Protein AF-A0AAV9BZL5-F1 (afdb_monomer_lite)

Organism: Acorus calamus (NCBI:txid4465)

pLDDT: mean 74.54, std 17.54, range [30.38, 93.75]

Radius of gyration: 26.29 Å; cha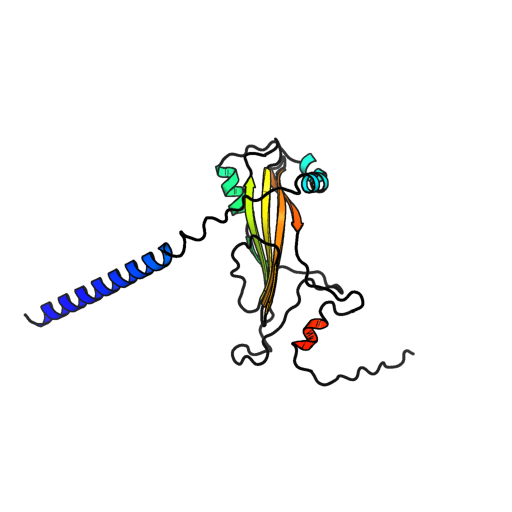ins: 1; bounding box: 86×35×71 Å

Foldseek 3Di:
DPPVVVVVVVVVVVVVVVVVVVVVVVVVVPVVPDPPPPVCPPPDLPCVVVQCVVCVVVLVQFDFDPDDPVNFVCCFPVVWDWFDADDDPDDLDDQWDAAADDPDPVDPPPPQAWTWTKTKGWPDWAPPPDDRFKTKTKIKMKTKTARPGDPDDGDPDFDWDYDHRMTITIKIWIWIWGAGPVGDIDTRIDIDHDGDQADPPDSHRPPVCVVVDPDDPPPPPDDDDDD

Structure (mmCIF, N/CA/C/O backbone):
data_AF-A0AAV9BZL5-F1
#
_entry.id   AF-A0AAV9BZL5-F1
#
loop_
_atom_site.group_PDB
_atom_site.id
_atom_site.type_symbol
_atom_site.label_atom_id
_atom_site.label_alt_id
_atom_site.label_comp_id
_atom_site.label_asym_id
_atom_site.label_entity_id
_atom_site.label_seq_id
_atom_site.pdbx_PDB_ins_code
_atom_site.Cartn_x
_atom_site.Cartn_y
_atom_site.Cartn_z
_atom_site.occupancy
_atom_site.B_iso_or_equiv
_atom_site.auth_seq_id
_atom_site.auth_comp_id
_atom_site.auth_asym_id
_atom_site.auth_atom_id
_atom_site.pdbx_PDB_model_num
ATOM 1 N N . MET A 1 1 ? 66.159 -2.905 22.716 1.00 57.38 1 MET A N 1
ATOM 2 C CA . MET A 1 1 ? 65.142 -1.916 23.151 1.00 57.38 1 MET A CA 1
ATOM 3 C C . MET A 1 1 ? 64.351 -1.281 21.998 1.00 57.38 1 MET A C 1
ATOM 5 O O . MET A 1 1 ? 63.230 -0.869 22.244 1.00 57.38 1 MET A O 1
ATOM 9 N N . GLY A 1 2 ? 64.846 -1.248 20.748 1.00 58.91 2 GLY A N 1
ATOM 10 C CA . GLY A 1 2 ? 64.127 -0.605 19.629 1.00 58.91 2 GLY A CA 1
ATOM 11 C C . GLY A 1 2 ? 62.882 -1.339 19.104 1.00 58.91 2 GLY A C 1
ATOM 12 O O . GLY A 1 2 ? 61.865 -0.703 18.862 1.00 58.91 2 GLY A O 1
ATOM 13 N N . ALA A 1 3 ? 62.913 -2.671 18.979 1.00 59.19 3 ALA A N 1
ATOM 14 C CA . ALA A 1 3 ? 61.820 -3.423 18.344 1.00 59.19 3 ALA A CA 1
ATOM 15 C C . ALA A 1 3 ? 60.497 -3.392 19.135 1.00 59.19 3 ALA A C 1
ATOM 17 O O . ALA A 1 3 ? 59.428 -3.268 18.547 1.00 59.19 3 ALA A O 1
ATOM 18 N N . LEU A 1 4 ? 60.565 -3.435 20.471 1.00 64.25 4 LEU A N 1
ATOM 19 C CA . LEU A 1 4 ? 59.375 -3.409 21.331 1.00 64.25 4 LEU A CA 1
ATOM 20 C C . LEU A 1 4 ? 58.656 -2.048 21.276 1.00 64.25 4 LEU A C 1
ATOM 22 O O . LEU A 1 4 ? 57.432 -1.986 21.310 1.00 64.25 4 LEU A O 1
ATOM 26 N N . SER A 1 5 ? 59.429 -0.966 21.133 1.00 70.00 5 SER A N 1
ATOM 27 C CA . SER A 1 5 ? 58.916 0.404 21.023 1.00 70.00 5 SER A CA 1
ATOM 28 C C . SER A 1 5 ? 58.170 0.629 19.702 1.00 70.00 5 SER A C 1
ATOM 30 O O . SER A 1 5 ? 57.094 1.221 19.681 1.00 70.00 5 SER A O 1
ATOM 32 N N . VAL A 1 6 ? 58.687 0.072 18.600 1.00 72.00 6 VAL A N 1
ATOM 33 C CA . VAL A 1 6 ? 58.049 0.173 17.277 1.00 72.00 6 VAL A CA 1
ATOM 34 C C . VAL A 1 6 ? 56.705 -0.557 17.253 1.00 72.00 6 VAL A C 1
ATOM 36 O O . VAL A 1 6 ? 55.731 -0.009 16.741 1.00 72.00 6 VAL A O 1
ATOM 39 N N . VAL A 1 7 ? 56.621 -1.749 17.852 1.00 74.19 7 VAL A N 1
ATOM 40 C CA . VAL A 1 7 ? 55.367 -2.522 17.916 1.00 74.19 7 VAL A CA 1
ATOM 41 C C . VAL A 1 7 ? 54.305 -1.786 18.736 1.00 74.19 7 VAL A C 1
ATOM 43 O O . VAL A 1 7 ? 53.168 -1.668 18.286 1.00 74.19 7 VAL A O 1
ATOM 46 N N . LEU A 1 8 ? 54.676 -1.220 19.888 1.00 74.38 8 LEU A N 1
ATOM 47 C CA . LEU A 1 8 ? 53.755 -0.433 20.715 1.00 74.38 8 LEU A CA 1
ATOM 48 C C . LEU A 1 8 ? 53.228 0.803 19.973 1.00 74.38 8 LEU A C 1
ATOM 50 O O . LEU A 1 8 ? 52.039 1.106 20.058 1.00 74.38 8 LEU A O 1
ATOM 54 N N . PHE A 1 9 ? 54.078 1.464 19.183 1.00 74.62 9 PHE A N 1
ATOM 55 C CA . PHE A 1 9 ? 53.670 2.608 18.368 1.00 74.62 9 PHE A CA 1
ATOM 56 C C . PHE A 1 9 ? 52.674 2.215 17.263 1.00 74.62 9 PHE A C 1
ATOM 58 O O . PHE A 1 9 ? 51.694 2.920 17.032 1.00 74.62 9 PHE A O 1
ATOM 65 N N . HIS A 1 10 ? 52.869 1.059 16.618 1.00 71.50 10 HIS A N 1
ATOM 66 C CA . HIS A 1 10 ? 51.962 0.576 15.568 1.00 71.50 10 HIS A CA 1
ATOM 67 C C . HIS A 1 10 ? 50.607 0.136 16.131 1.00 71.50 10 HIS A C 1
ATOM 69 O O . HIS A 1 10 ? 49.575 0.433 15.533 1.00 71.50 10 HIS A O 1
ATOM 75 N N . VAL A 1 11 ? 50.594 -0.512 17.301 1.00 77.50 11 VAL A N 1
ATOM 76 C CA . VAL A 1 11 ? 49.351 -0.894 17.992 1.00 77.50 11 VAL A CA 1
ATOM 77 C C . VAL A 1 11 ? 48.567 0.348 18.426 1.00 77.50 11 VAL A C 1
ATOM 79 O O . VAL A 1 11 ? 47.347 0.384 18.274 1.00 77.50 11 VAL A O 1
ATOM 82 N N . TRP A 1 12 ? 49.250 1.394 18.900 1.00 76.25 12 TRP A N 1
ATOM 83 C CA . TRP A 1 12 ? 48.604 2.647 19.297 1.00 76.25 12 TRP A CA 1
ATOM 84 C C . TRP A 1 12 ? 48.004 3.405 18.103 1.00 76.25 12 TRP A C 1
ATOM 86 O O . TRP A 1 12 ? 46.862 3.861 18.174 1.00 76.25 12 TRP A O 1
ATOM 96 N N . MET A 1 13 ? 48.718 3.454 16.974 1.00 72.38 13 MET A N 1
ATOM 97 C CA . MET A 1 13 ? 48.207 4.041 15.729 1.00 72.38 13 MET A CA 1
ATOM 98 C C . MET A 1 13 ? 46.997 3.277 15.178 1.00 72.38 13 MET A C 1
ATOM 100 O O . MET A 1 13 ? 46.021 3.907 14.777 1.00 72.38 13 MET A O 1
ATOM 104 N N . PHE A 1 14 ? 47.013 1.940 15.208 1.00 71.19 14 PHE A N 1
ATOM 105 C CA . PHE A 1 14 ? 45.847 1.135 14.826 1.00 71.19 14 PHE A CA 1
ATOM 106 C C . PHE A 1 14 ? 44.660 1.353 15.775 1.00 71.19 14 PHE A C 1
ATOM 108 O O . PHE A 1 14 ? 43.527 1.466 15.313 1.00 71.19 14 PHE A O 1
ATOM 115 N N . GLY A 1 15 ? 44.908 1.478 17.082 1.00 70.75 15 GLY A N 1
ATOM 116 C CA . GLY A 1 15 ? 43.871 1.791 18.068 1.00 70.75 15 GLY A CA 1
ATOM 117 C C . GLY A 1 15 ? 43.192 3.138 17.808 1.00 70.75 15 GLY A C 1
ATOM 118 O O . GLY A 1 15 ? 41.965 3.212 17.813 1.00 70.75 15 GLY A O 1
ATOM 119 N N . LEU A 1 16 ? 43.969 4.184 17.505 1.00 69.44 16 LEU A N 1
ATOM 120 C CA . LEU A 1 16 ? 43.438 5.508 17.158 1.00 69.44 16 LEU A CA 1
ATOM 121 C C . LEU A 1 16 ? 42.678 5.511 15.826 1.00 69.44 16 LEU A C 1
ATOM 123 O O . LEU A 1 16 ? 41.656 6.184 15.716 1.00 69.44 16 LEU A O 1
ATOM 127 N N . LEU A 1 17 ? 43.131 4.735 14.837 1.00 65.00 17 LEU A N 1
ATOM 128 C CA . LEU A 1 17 ? 42.450 4.622 13.546 1.00 65.00 17 LEU A CA 1
ATOM 129 C C . LEU A 1 17 ? 41.084 3.929 13.691 1.00 65.00 17 LEU A C 1
ATOM 131 O O . LEU A 1 17 ? 40.100 4.385 13.115 1.00 65.00 17 LEU A O 1
ATOM 135 N N . MET A 1 18 ? 40.995 2.886 14.523 1.00 64.69 18 MET A N 1
ATOM 136 C CA . MET A 1 18 ? 39.729 2.198 14.815 1.00 64.69 18 MET A CA 1
ATOM 137 C C . MET A 1 18 ? 38.782 3.045 15.683 1.00 64.69 18 MET A C 1
ATOM 139 O O . MET A 1 18 ? 37.569 3.032 15.461 1.00 64.69 18 MET A O 1
ATOM 143 N N . PHE A 1 19 ? 39.307 3.833 16.629 1.00 58.19 19 PHE A N 1
ATOM 144 C CA . PHE A 1 19 ? 38.496 4.788 17.397 1.00 58.19 19 PHE A CA 1
ATOM 145 C C . PHE A 1 19 ? 37.990 5.955 16.531 1.00 58.19 19 PHE A C 1
ATOM 147 O O . PHE A 1 19 ? 36.828 6.325 16.642 1.00 58.19 19 PHE A O 1
ATOM 154 N N . GLY A 1 20 ? 38.804 6.491 15.615 1.00 57.94 20 GLY A N 1
ATOM 155 C CA . GLY A 1 20 ? 38.376 7.556 14.695 1.00 57.94 20 GLY A CA 1
ATOM 156 C C . GLY A 1 20 ? 37.372 7.096 13.627 1.00 57.94 20 GLY A C 1
ATOM 157 O O . GLY A 1 20 ? 36.480 7.853 13.235 1.00 57.94 20 GLY A O 1
ATOM 158 N N . LEU A 1 21 ? 37.469 5.843 13.168 1.00 56.62 21 LEU A N 1
ATOM 159 C CA . LEU A 1 21 ? 36.495 5.259 12.235 1.00 56.62 21 LEU A CA 1
ATOM 160 C C . LEU A 1 21 ? 35.137 4.997 12.901 1.00 56.62 21 LEU A C 1
ATOM 162 O O . LEU A 1 21 ? 34.104 5.151 12.259 1.00 56.62 21 LEU A O 1
ATOM 166 N N . THR A 1 22 ? 35.113 4.642 14.187 1.00 53.75 22 THR A N 1
ATOM 167 C CA . THR A 1 22 ? 33.852 4.401 14.910 1.00 53.75 22 THR A CA 1
ATOM 168 C C . THR A 1 22 ? 33.146 5.698 15.301 1.00 53.75 22 THR A C 1
ATOM 170 O O . THR A 1 22 ? 31.925 5.777 15.171 1.00 53.75 22 THR A O 1
ATOM 173 N N . THR A 1 23 ? 33.881 6.748 15.686 1.00 53.56 23 THR A N 1
ATOM 174 C CA . THR A 1 23 ? 33.274 8.057 15.986 1.00 53.56 23 THR A CA 1
ATOM 175 C C . THR A 1 23 ? 32.737 8.752 14.736 1.00 53.56 23 THR A C 1
ATOM 177 O O . THR A 1 23 ? 31.643 9.307 14.779 1.00 53.56 23 THR A O 1
ATOM 180 N N . SER A 1 24 ? 33.445 8.668 13.604 1.00 52.62 24 SER A N 1
ATOM 181 C CA . SER A 1 24 ? 32.967 9.244 12.336 1.00 52.62 24 SER A CA 1
ATOM 182 C C . SER A 1 24 ? 31.733 8.527 11.780 1.00 52.62 24 SER A C 1
ATOM 184 O O . SER A 1 24 ? 30.846 9.191 11.247 1.00 52.62 24 SER A O 1
ATOM 186 N N . PHE A 1 25 ? 31.618 7.204 11.960 1.00 50.50 25 PHE A N 1
ATOM 187 C CA . PHE A 1 25 ? 30.393 6.469 11.618 1.00 50.50 25 PHE A CA 1
ATOM 188 C C . PHE A 1 25 ? 29.203 6.883 12.491 1.00 50.50 25 PHE A C 1
ATOM 190 O O . PHE A 1 25 ? 28.095 7.046 11.980 1.00 50.50 25 PHE A O 1
ATOM 197 N N . GLN A 1 26 ? 29.427 7.088 13.791 1.00 46.47 26 GLN A N 1
ATOM 198 C CA . GLN A 1 26 ? 28.354 7.452 14.713 1.00 46.47 26 GLN A CA 1
ATOM 199 C C . GLN A 1 26 ? 27.869 8.894 14.499 1.00 46.47 26 GLN A C 1
ATOM 201 O O . GLN A 1 26 ? 26.669 9.151 14.556 1.00 46.47 26 GLN A O 1
ATOM 206 N N . GLU A 1 27 ? 28.767 9.820 14.154 1.00 41.44 27 GLU A N 1
ATOM 207 C CA . GLU A 1 27 ? 28.408 11.213 13.864 1.00 41.44 27 GLU A CA 1
ATOM 208 C C . GLU A 1 27 ? 27.687 11.365 12.509 1.00 41.44 27 GLU A C 1
ATOM 210 O O . GLU A 1 27 ? 26.725 12.130 12.409 1.00 41.44 27 GLU A O 1
ATOM 215 N N . TYR A 1 28 ? 28.026 10.551 11.498 1.00 41.69 28 TYR A N 1
ATOM 216 C CA . TYR A 1 28 ? 27.281 10.521 10.227 1.00 41.69 28 TYR A CA 1
ATOM 217 C C . TYR A 1 28 ? 25.852 9.975 10.380 1.00 41.69 28 TYR A C 1
ATOM 219 O O . TYR A 1 28 ? 24.936 10.440 9.700 1.00 41.69 28 TYR A O 1
ATOM 227 N N . GLN A 1 29 ? 25.630 9.020 11.289 1.00 38.69 29 GLN A N 1
ATOM 228 C CA . GLN A 1 29 ? 24.288 8.494 11.562 1.00 38.69 29 GLN A CA 1
ATOM 229 C C . GLN A 1 29 ? 23.437 9.430 12.432 1.00 38.69 29 GLN A C 1
ATOM 231 O O . GLN A 1 29 ? 22.209 9.385 12.356 1.00 38.69 29 GLN A O 1
ATOM 236 N N . GLN A 1 30 ? 24.061 10.301 13.230 1.00 38.84 30 GLN A N 1
ATOM 237 C CA . GLN A 1 30 ? 23.346 11.158 14.175 1.00 38.84 30 GLN A CA 1
ATOM 238 C C . GLN A 1 30 ? 22.938 12.517 13.575 1.00 38.84 30 GLN A C 1
ATOM 240 O O . GLN A 1 30 ? 21.894 13.052 13.951 1.00 38.84 30 GLN A O 1
ATOM 245 N N . VAL A 1 31 ? 23.675 13.038 12.584 1.00 32.91 31 VAL A N 1
ATOM 246 C CA . VAL A 1 31 ? 23.394 14.357 11.971 1.00 32.91 31 VAL A CA 1
ATOM 247 C C . VAL A 1 31 ? 22.307 14.316 10.881 1.00 32.91 31 VAL A C 1
ATOM 249 O O . VAL A 1 31 ? 21.676 15.332 10.621 1.00 32.91 31 VAL A O 1
ATOM 252 N N . SER A 1 32 ? 21.983 13.155 10.300 1.00 34.56 32 SER A N 1
ATOM 253 C CA . SER A 1 32 ? 20.918 13.060 9.277 1.00 34.56 32 SER A CA 1
ATOM 254 C C . SER A 1 32 ? 19.526 12.730 9.831 1.00 34.56 32 SER A C 1
ATOM 256 O O . SER A 1 32 ? 18.562 12.712 9.066 1.00 34.56 32 SER A O 1
ATOM 258 N N . SER A 1 33 ? 19.401 12.424 11.125 1.00 39.50 33 SER A N 1
ATOM 259 C CA . SER A 1 33 ? 18.113 12.014 11.693 1.00 39.50 33 SER A CA 1
ATOM 260 C C . SER A 1 33 ? 17.313 13.206 12.227 1.00 39.50 33 SER A C 1
ATOM 262 O O . SER A 1 33 ? 16.123 13.292 11.978 1.00 39.50 33 SER A O 1
ATOM 264 N N . SER A 1 34 ? 17.949 14.178 12.877 1.00 36.00 34 SER A N 1
ATOM 265 C CA . SER A 1 34 ? 17.254 15.106 13.782 1.00 36.00 34 SER A CA 1
ATOM 266 C C . SER A 1 34 ? 16.493 16.272 13.128 1.00 36.00 34 SER A C 1
ATOM 268 O O . SER A 1 34 ? 15.622 16.837 13.781 1.00 36.00 34 SER A O 1
ATOM 270 N N . GLU A 1 35 ? 16.771 16.643 11.872 1.00 34.34 35 GLU A N 1
ATOM 271 C CA . GLU A 1 35 ? 16.172 17.838 11.228 1.00 34.34 35 GLU A CA 1
ATOM 272 C C . GLU A 1 35 ? 15.037 17.538 10.225 1.00 34.34 35 GLU A C 1
ATOM 274 O O . GLU A 1 35 ? 14.467 18.461 9.648 1.00 34.34 35 GLU A O 1
ATOM 279 N N . VAL A 1 36 ? 14.636 16.270 10.046 1.00 36.50 36 VAL A N 1
ATOM 280 C CA . VAL A 1 36 ? 13.505 15.878 9.165 1.00 36.50 36 VAL A CA 1
ATOM 281 C C . VAL A 1 36 ? 12.298 15.359 9.969 1.00 36.50 36 VAL A C 1
ATOM 283 O O . VAL A 1 36 ? 11.386 14.736 9.433 1.00 36.50 36 VAL A O 1
ATOM 286 N N . TYR A 1 37 ? 12.235 15.650 11.271 1.00 36.81 37 TYR A N 1
ATOM 287 C CA . TYR A 1 37 ? 11.095 15.305 12.129 1.00 36.81 37 TYR A CA 1
ATOM 288 C C . TYR A 1 37 ? 10.223 16.512 12.479 1.00 36.81 37 TYR A C 1
ATOM 290 O O . TYR A 1 37 ? 9.801 16.644 13.619 1.00 36.81 37 TYR A O 1
ATOM 298 N N . GLU A 1 38 ? 9.919 17.408 11.538 1.00 36.34 38 GLU A N 1
ATOM 299 C CA . GLU A 1 38 ? 8.875 18.411 11.805 1.00 36.34 38 GLU A CA 1
ATOM 300 C C . GLU A 1 38 ? 8.076 18.856 10.575 1.00 36.34 38 GLU A C 1
ATOM 302 O O . GLU A 1 38 ? 7.614 19.986 10.460 1.00 36.34 38 GLU A O 1
ATOM 307 N N . LEU A 1 39 ? 7.795 17.904 9.684 1.00 40.97 39 LEU A N 1
ATOM 308 C CA . LEU A 1 39 ? 6.523 17.925 8.963 1.00 40.97 39 LEU A CA 1
ATOM 309 C C . LEU A 1 39 ? 5.731 16.656 9.288 1.00 40.97 39 LEU A C 1
ATOM 311 O O . LEU A 1 39 ? 5.295 15.920 8.405 1.00 40.97 39 LEU A O 1
ATOM 315 N N . SER A 1 40 ? 5.549 16.405 10.591 1.00 47.16 40 SER A N 1
ATOM 316 C CA . SER A 1 40 ? 4.516 15.498 11.096 1.00 47.16 40 SER A CA 1
ATOM 317 C C . SER A 1 40 ? 3.161 16.127 10.793 1.00 47.16 40 SER A C 1
ATOM 319 O O . SER A 1 40 ? 2.519 16.767 11.627 1.00 47.16 40 SER A O 1
ATOM 321 N N . THR A 1 41 ? 2.745 16.009 9.536 1.00 50.56 41 THR A N 1
ATOM 322 C CA . THR A 1 41 ? 1.343 16.191 9.202 1.00 50.56 41 THR A CA 1
ATOM 323 C C . THR A 1 41 ? 0.662 15.002 9.850 1.00 50.56 41 THR A C 1
ATOM 325 O O . THR A 1 41 ? 0.792 13.882 9.359 1.00 50.56 41 THR A O 1
ATOM 328 N N . THR A 1 42 ? 0.025 15.222 10.999 1.00 56.34 42 THR A N 1
ATOM 329 C CA . THR A 1 42 ? -0.774 14.187 11.647 1.00 56.34 42 THR A CA 1
ATOM 330 C C . THR A 1 42 ? -1.694 13.577 10.590 1.00 56.34 42 THR A C 1
ATOM 332 O O . THR A 1 42 ? -2.368 14.330 9.876 1.00 56.34 42 THR A O 1
ATOM 335 N N . PRO A 1 43 ? -1.676 12.247 10.405 1.00 61.16 43 PRO A N 1
ATOM 336 C CA . PRO A 1 43 ? -2.508 11.606 9.405 1.00 61.16 43 PRO A CA 1
ATOM 337 C C . PRO A 1 43 ? -3.958 11.967 9.698 1.00 61.16 43 PRO A C 1
ATOM 339 O O . PRO A 1 43 ? -4.498 11.699 10.769 1.00 61.16 43 PRO A O 1
ATOM 342 N N . LYS A 1 44 ? -4.568 12.687 8.759 1.00 67.38 44 LYS A N 1
ATOM 343 C CA . LYS A 1 44 ? -5.944 13.143 8.893 1.00 67.38 44 LYS A CA 1
ATOM 344 C C . LYS A 1 44 ? -6.845 12.085 8.284 1.00 67.38 44 LYS A C 1
ATOM 346 O O . LYS A 1 44 ? -6.845 11.942 7.067 1.00 67.38 44 LYS A O 1
ATOM 351 N N . TYR A 1 45 ? -7.627 11.415 9.127 1.00 76.31 45 TYR A N 1
ATOM 352 C CA . TYR A 1 45 ? -8.659 10.443 8.750 1.00 76.31 45 TYR A CA 1
ATOM 353 C C . TYR A 1 45 ? -9.880 11.127 8.110 1.00 76.31 45 TYR A C 1
ATOM 355 O O . TYR A 1 45 ? -10.994 11.102 8.637 1.00 76.31 45 TYR A O 1
ATOM 363 N N . ASN A 1 46 ? -9.679 11.796 6.977 1.00 76.06 46 ASN A N 1
ATOM 364 C CA . ASN A 1 46 ? -10.694 12.654 6.358 1.00 76.06 46 ASN A CA 1
ATOM 365 C C . ASN A 1 46 ? -11.797 11.849 5.657 1.00 76.06 46 ASN A C 1
ATOM 367 O O . ASN A 1 46 ? -12.899 12.362 5.450 1.00 76.06 46 ASN A O 1
ATOM 371 N N . ARG A 1 47 ? -11.522 10.591 5.285 1.00 77.69 47 ARG A N 1
ATOM 372 C CA . ARG A 1 47 ? -12.472 9.719 4.566 1.00 77.69 47 ARG A CA 1
ATOM 373 C C . ARG A 1 47 ? -13.145 8.682 5.457 1.00 77.69 47 ARG A C 1
ATOM 375 O O . ARG A 1 47 ? -13.743 7.733 4.949 1.00 77.69 47 ARG A O 1
ATOM 382 N N . PHE A 1 48 ? -13.105 8.868 6.775 1.00 78.25 48 PHE A N 1
ATOM 383 C CA . PHE A 1 48 ? -13.610 7.879 7.725 1.00 78.25 48 PHE A CA 1
ATOM 384 C C . PHE A 1 48 ? -15.066 7.450 7.455 1.00 78.25 48 PHE A C 1
ATOM 386 O O . PHE A 1 48 ? -15.361 6.261 7.430 1.00 78.25 48 PHE A O 1
ATOM 393 N N . HIS A 1 49 ? -15.967 8.382 7.126 1.00 83.56 49 HIS A N 1
ATOM 394 C CA . HIS A 1 49 ? -17.358 8.042 6.786 1.00 83.56 49 HIS A CA 1
ATOM 395 C C . HIS A 1 49 ? -17.500 7.164 5.531 1.00 83.56 49 HIS A C 1
ATOM 397 O O . HIS A 1 49 ? -18.456 6.394 5.404 1.00 83.56 49 HIS A O 1
ATOM 403 N N . GLU A 1 50 ? -16.583 7.291 4.572 1.00 89.94 50 GLU A N 1
ATOM 404 C CA . GLU A 1 50 ? -16.560 6.441 3.383 1.00 89.94 50 GLU A CA 1
ATOM 405 C C . GLU A 1 50 ? -16.027 5.049 3.726 1.00 89.94 50 GLU A C 1
ATOM 407 O O . GLU A 1 50 ? -16.631 4.050 3.324 1.00 89.94 50 GLU A O 1
ATOM 412 N N . VAL A 1 51 ? -14.949 4.997 4.516 1.00 89.44 51 VAL A N 1
ATOM 413 C CA . VAL A 1 51 ? -14.367 3.760 5.052 1.00 89.44 51 VAL A CA 1
ATOM 414 C C . VAL A 1 51 ? -15.426 2.984 5.821 1.00 89.44 51 VAL A C 1
ATOM 416 O O . VAL A 1 51 ? -15.713 1.846 5.469 1.00 89.44 51 VAL A O 1
ATOM 419 N N . GLU A 1 52 ? -16.087 3.604 6.797 1.00 85.06 52 GLU A N 1
ATOM 420 C CA . GLU A 1 52 ? -17.131 2.970 7.604 1.00 85.06 52 GLU A CA 1
ATOM 421 C C . GLU A 1 52 ? -18.254 2.401 6.726 1.00 85.06 52 GLU A C 1
ATOM 423 O O . GLU A 1 52 ? -18.671 1.251 6.887 1.00 85.06 52 GLU A O 1
ATOM 428 N N . ARG A 1 53 ? -18.705 3.168 5.727 1.00 89.56 53 ARG A N 1
ATOM 429 C CA . ARG A 1 53 ? -19.747 2.723 4.794 1.00 89.56 53 ARG A CA 1
ATOM 430 C C . ARG A 1 53 ? -19.315 1.499 3.986 1.00 89.56 53 ARG A C 1
ATOM 432 O O . ARG A 1 53 ? -20.121 0.586 3.807 1.00 89.56 53 ARG A O 1
ATOM 439 N N . LYS A 1 54 ? -18.082 1.486 3.470 1.00 91.31 54 LYS A N 1
ATOM 440 C CA . LYS A 1 54 ? -17.544 0.392 2.639 1.00 91.31 54 LYS A CA 1
ATOM 441 C C . LYS A 1 54 ? -17.162 -0.835 3.469 1.00 91.31 54 LYS A C 1
ATOM 443 O O . LYS A 1 54 ? -17.344 -1.956 3.007 1.00 91.31 54 LYS A O 1
ATOM 448 N N . CYS A 1 55 ? -16.712 -0.619 4.699 1.00 90.06 55 CYS A N 1
ATOM 449 C CA . CYS A 1 55 ? -16.246 -1.648 5.621 1.00 90.06 55 CYS A CA 1
ATOM 450 C C . CYS A 1 55 ? -17.330 -2.167 6.574 1.00 90.06 55 CYS A C 1
ATOM 452 O O . CYS A 1 55 ? -17.075 -3.085 7.355 1.00 90.06 55 CYS A O 1
ATOM 454 N N . LYS A 1 56 ? -18.558 -1.640 6.482 1.00 88.69 56 LYS A N 1
ATOM 455 C CA . LYS A 1 56 ? -19.718 -2.063 7.279 1.00 88.69 56 LYS A CA 1
ATOM 456 C C . LYS A 1 56 ? -19.916 -3.587 7.372 1.00 88.69 56 LYS A C 1
ATOM 458 O O . LYS A 1 56 ? -20.235 -4.046 8.470 1.00 88.69 56 LYS A O 1
ATOM 463 N N . PRO A 1 57 ? -19.730 -4.390 6.301 1.00 85.88 57 PRO A N 1
ATOM 464 C CA . PRO A 1 57 ? -19.860 -5.844 6.407 1.00 85.88 57 PRO A CA 1
ATOM 465 C C . PRO A 1 57 ? -18.897 -6.454 7.433 1.00 85.88 57 PRO A C 1
ATOM 467 O O . PRO A 1 57 ? -19.310 -7.286 8.234 1.00 85.88 57 PRO A O 1
ATOM 470 N N . PHE A 1 58 ? -17.652 -5.978 7.479 1.00 84.12 58 PHE A N 1
ATOM 471 C CA . PHE A 1 58 ? -16.620 -6.484 8.388 1.00 84.12 58 PHE A CA 1
ATOM 472 C C . PHE A 1 58 ? -16.841 -6.017 9.834 1.00 84.12 58 PHE A C 1
ATOM 474 O O . PHE A 1 58 ? -16.668 -6.792 10.773 1.00 84.12 58 PHE A O 1
ATOM 481 N N . LEU A 1 59 ? -17.338 -4.787 10.016 1.00 83.25 59 LEU A N 1
ATOM 482 C CA . LEU A 1 59 ? -17.701 -4.249 11.334 1.00 83.25 59 LEU A CA 1
ATOM 483 C C . LEU A 1 59 ? -18.779 -5.080 12.046 1.00 83.25 59 LEU A C 1
ATOM 485 O O . LEU A 1 59 ? -18.809 -5.140 13.274 1.00 83.25 59 LEU A O 1
ATOM 489 N N . SER A 1 60 ? -19.667 -5.730 11.289 1.00 81.88 60 SER A N 1
ATOM 490 C CA . SER A 1 60 ? -20.734 -6.555 11.867 1.00 81.88 60 SER A CA 1
ATOM 491 C C . SER A 1 60 ? -20.220 -7.839 12.533 1.00 81.88 60 SER A C 1
ATOM 493 O O . SER A 1 60 ? -20.823 -8.301 13.500 1.00 81.88 60 SER A O 1
ATOM 495 N N . SER A 1 61 ? -19.089 -8.372 12.061 1.00 82.44 61 SER A N 1
ATOM 496 C CA . SER A 1 61 ? -18.413 -9.560 12.604 1.00 82.44 61 SER A CA 1
ATOM 497 C C . SER A 1 61 ? -17.324 -9.243 13.634 1.00 82.44 61 SER A C 1
ATOM 499 O O . SER A 1 61 ? -16.736 -10.164 14.204 1.00 82.44 61 SER A O 1
ATOM 501 N N . ALA A 1 62 ? -17.035 -7.958 13.853 1.00 87.81 62 ALA A N 1
ATOM 502 C CA . ALA A 1 62 ? -15.992 -7.519 14.764 1.00 87.81 62 ALA A CA 1
ATOM 503 C C . ALA A 1 62 ? -16.386 -7.747 16.232 1.00 87.81 62 ALA A C 1
ATOM 505 O O . ALA A 1 62 ? -17.525 -7.506 16.648 1.00 87.81 62 ALA A O 1
ATOM 506 N N . SER A 1 63 ? -15.409 -8.198 17.007 1.00 86.62 63 SER A N 1
ATOM 507 C CA . SER A 1 63 ? -15.463 -8.340 18.456 1.00 86.62 63 SER A CA 1
ATOM 508 C C . SER A 1 63 ? -15.137 -7.015 19.153 1.00 86.62 63 SER A C 1
ATOM 510 O O . SER A 1 63 ? -14.702 -6.046 18.527 1.00 86.62 63 SER A O 1
ATOM 512 N N . VAL A 1 64 ? -15.375 -6.954 20.464 1.00 85.88 64 VAL A N 1
ATOM 513 C CA . VAL A 1 64 ? -14.984 -5.802 21.287 1.00 85.88 64 VAL A CA 1
ATOM 514 C C . VAL A 1 64 ? -13.463 -5.768 21.421 1.00 85.88 64 VAL A C 1
ATOM 516 O O . VAL A 1 64 ? -12.863 -6.718 21.928 1.00 85.88 64 VAL A O 1
ATOM 519 N N . LEU A 1 65 ? -12.848 -4.661 21.009 1.00 83.06 65 LEU A N 1
ATOM 520 C CA . LEU A 1 65 ? -11.400 -4.496 21.019 1.00 83.06 65 LEU A CA 1
ATOM 521 C C . LEU A 1 65 ? -10.877 -4.223 22.429 1.00 83.06 65 LEU A C 1
ATOM 523 O O . LEU A 1 65 ? -11.277 -3.269 23.098 1.00 83.06 65 LEU A O 1
ATOM 527 N N . LYS A 1 66 ? -9.890 -5.017 22.844 1.00 74.12 66 LYS A N 1
ATOM 528 C CA . LYS A 1 66 ? -9.091 -4.782 24.054 1.00 74.12 66 LYS A CA 1
ATOM 529 C C . LYS A 1 66 ? -7.740 -4.176 23.682 1.00 74.12 66 LYS A C 1
ATOM 531 O O . LYS A 1 66 ? -6.701 -4.749 23.975 1.00 74.12 66 LYS A O 1
ATOM 536 N N . ALA A 1 67 ? -7.756 -3.043 22.988 1.00 66.69 67 ALA A N 1
ATOM 537 C CA . ALA A 1 67 ? -6.514 -2.400 22.579 1.00 66.69 67 ALA A CA 1
ATOM 538 C C . ALA A 1 67 ? -5.843 -1.665 23.753 1.00 66.69 67 ALA A C 1
ATOM 540 O O . ALA A 1 67 ? -6.468 -0.829 24.413 1.00 66.69 67 ALA A O 1
ATOM 541 N N . ASP A 1 68 ? -4.576 -1.982 23.993 1.00 70.50 68 ASP A N 1
ATOM 542 C CA . ASP A 1 68 ? -3.633 -1.290 24.877 1.00 70.50 68 ASP A CA 1
ATOM 543 C C . ASP A 1 68 ? -2.439 -0.747 24.057 1.00 70.50 68 ASP A C 1
ATOM 545 O O . ASP A 1 68 ? -2.398 -0.904 22.837 1.00 70.50 68 ASP A O 1
ATOM 549 N N . ASP A 1 69 ? -1.456 -0.097 24.679 1.00 68.69 69 ASP A N 1
ATOM 550 C CA . ASP A 1 69 ? -0.316 0.470 23.935 1.00 68.69 69 ASP A CA 1
ATOM 551 C C . ASP A 1 69 ? 0.513 -0.603 23.199 1.00 68.69 69 ASP A C 1
ATOM 553 O O . ASP A 1 69 ? 1.018 -0.363 22.099 1.00 68.69 69 ASP A O 1
ATOM 557 N N . ASN A 1 70 ? 0.590 -1.822 23.746 1.00 75.88 70 ASN A N 1
ATOM 558 C CA . ASN A 1 70 ? 1.245 -2.953 23.082 1.00 75.88 70 ASN A CA 1
ATOM 559 C C . ASN A 1 70 ? 0.504 -3.361 21.801 1.00 75.88 70 ASN A C 1
ATOM 561 O O . ASN A 1 70 ? 1.138 -3.739 20.811 1.00 75.88 70 ASN A O 1
ATOM 565 N N . SER A 1 71 ? -0.827 -3.241 21.787 1.00 80.25 71 SER A N 1
ATOM 566 C CA . SER A 1 71 ? -1.630 -3.527 20.598 1.00 80.25 71 SER A CA 1
ATOM 567 C C . SER A 1 71 ? -1.284 -2.596 19.433 1.00 80.25 71 SER A C 1
ATOM 569 O O . SER A 1 71 ? -1.156 -3.079 18.311 1.00 80.25 71 SER A O 1
ATOM 571 N N . VAL A 1 72 ? -1.018 -1.307 19.689 1.00 85.38 72 VAL A N 1
ATOM 572 C CA . VAL A 1 72 ? -0.657 -0.324 18.651 1.00 85.38 72 VAL A CA 1
ATOM 573 C C . VAL A 1 72 ? 0.650 -0.701 17.961 1.00 85.38 72 VAL A C 1
ATOM 575 O O . VAL A 1 72 ? 0.718 -0.702 16.730 1.00 85.38 72 VAL A O 1
ATOM 578 N N . TYR A 1 73 ? 1.674 -1.055 18.741 1.00 86.81 73 TYR A N 1
ATOM 579 C CA . TYR A 1 73 ? 2.944 -1.515 18.186 1.00 86.81 73 TYR A CA 1
ATOM 580 C C . TYR A 1 73 ? 2.750 -2.790 17.357 1.00 86.81 73 TYR A C 1
ATOM 582 O O . TYR A 1 73 ? 3.196 -2.830 16.213 1.00 86.81 73 TYR A O 1
ATOM 590 N N . SER A 1 74 ? 2.001 -3.771 17.882 1.00 89.81 74 SER A N 1
ATOM 591 C CA . SER A 1 74 ? 1.742 -5.031 17.169 1.00 89.81 74 SER A CA 1
ATOM 592 C C . SER A 1 74 ? 0.975 -4.828 15.859 1.00 89.81 74 SER A C 1
ATOM 594 O O . SER A 1 74 ? 1.301 -5.447 14.854 1.00 89.81 74 SER A O 1
ATOM 596 N N . ILE A 1 75 ? 0.002 -3.908 15.819 1.00 91.00 75 ILE A N 1
ATOM 597 C CA . ILE A 1 75 ? -0.737 -3.580 14.592 1.00 91.00 75 ILE A CA 1
ATOM 598 C C . ILE A 1 75 ? 0.234 -3.030 13.546 1.00 91.00 75 ILE A C 1
ATOM 600 O O . ILE A 1 75 ? 0.162 -3.421 12.383 1.00 91.00 75 ILE A O 1
ATOM 604 N N . LYS A 1 76 ? 1.166 -2.157 13.951 1.00 90.31 76 LYS A N 1
ATOM 605 C CA . LYS A 1 76 ? 2.150 -1.595 13.023 1.00 90.31 76 LYS A CA 1
ATOM 606 C C . LYS A 1 76 ? 3.146 -2.636 12.524 1.00 90.31 76 LYS A C 1
ATOM 608 O O . LYS A 1 76 ? 3.411 -2.673 11.325 1.00 90.31 76 LYS A O 1
ATOM 613 N N . THR A 1 77 ? 3.703 -3.465 13.403 1.00 89.69 77 THR A N 1
ATOM 614 C CA . THR A 1 77 ? 4.758 -4.417 13.026 1.00 89.69 77 THR A CA 1
ATOM 615 C C . THR A 1 77 ? 4.224 -5.657 12.333 1.00 89.69 77 THR A C 1
ATOM 617 O O . THR A 1 77 ? 4.791 -6.074 11.329 1.00 89.69 77 THR A O 1
ATOM 620 N N . ASP A 1 78 ? 3.138 -6.233 12.843 1.00 91.44 78 ASP A N 1
ATOM 621 C CA . ASP A 1 78 ? 2.684 -7.564 12.432 1.00 91.44 78 ASP A CA 1
ATOM 622 C C . ASP A 1 78 ? 1.889 -7.517 11.125 1.00 91.44 78 ASP A C 1
ATOM 624 O O . ASP A 1 78 ? 1.806 -8.514 10.411 1.00 91.44 78 ASP A O 1
ATOM 628 N N . LEU A 1 79 ? 1.277 -6.369 10.818 1.00 91.88 79 LEU A N 1
ATOM 629 C CA . LEU A 1 79 ? 0.466 -6.186 9.612 1.00 91.88 79 LEU A CA 1
ATOM 630 C C . LEU A 1 79 ? 1.223 -5.489 8.477 1.00 91.88 79 LEU A C 1
ATOM 632 O O . LEU A 1 79 ? 0.670 -5.342 7.388 1.00 91.88 79 LEU A O 1
ATOM 636 N N . SER A 1 80 ? 2.466 -5.069 8.716 1.00 92.25 80 SER A N 1
ATOM 637 C CA . SER A 1 80 ? 3.349 -4.532 7.681 1.00 92.25 80 SER A CA 1
ATOM 638 C C . SER A 1 80 ? 4.184 -5.649 7.059 1.00 92.25 80 SER A C 1
ATOM 640 O O . SER A 1 80 ? 4.608 -6.582 7.737 1.00 92.25 80 SER A O 1
ATOM 642 N N . PHE A 1 81 ? 4.466 -5.543 5.765 1.00 92.56 81 PHE A N 1
ATOM 643 C CA . PHE A 1 81 ? 5.348 -6.466 5.058 1.00 92.56 81 PHE A CA 1
ATOM 644 C C . PHE A 1 81 ? 6.183 -5.725 4.017 1.00 92.56 81 PHE A C 1
ATOM 646 O O . PHE A 1 81 ? 5.786 -4.681 3.498 1.00 92.56 81 PHE A O 1
ATOM 653 N N . PHE A 1 82 ? 7.330 -6.299 3.671 1.00 90.94 82 PHE A N 1
ATOM 654 C CA . PHE A 1 82 ? 8.255 -5.718 2.707 1.00 90.94 82 PHE A CA 1
ATOM 655 C C . PHE A 1 82 ? 8.639 -6.742 1.650 1.00 90.94 82 PHE A C 1
ATOM 657 O O . PHE A 1 82 ? 8.855 -7.910 1.969 1.00 90.94 82 PHE A O 1
ATOM 664 N N . SER A 1 83 ? 8.757 -6.278 0.408 1.00 90.06 83 SER A N 1
ATOM 665 C CA . SER A 1 83 ? 9.279 -7.059 -0.718 1.00 90.06 83 SER A CA 1
ATOM 666 C C . SER A 1 83 ? 8.526 -8.369 -0.981 1.00 90.06 83 SER A C 1
ATOM 668 O O . SER A 1 83 ? 9.130 -9.364 -1.370 1.00 90.06 83 SER A O 1
ATOM 670 N N . GLY A 1 84 ? 7.208 -8.370 -0.777 1.00 92.31 84 GLY A N 1
ATOM 671 C CA . GLY A 1 84 ? 6.346 -9.463 -1.217 1.00 92.31 84 GLY A CA 1
ATOM 672 C C . GLY A 1 84 ? 6.191 -9.462 -2.737 1.00 92.31 84 GLY A C 1
ATOM 673 O O . GLY A 1 84 ? 6.273 -8.411 -3.369 1.00 92.31 84 GLY A O 1
ATOM 674 N N . ASP A 1 85 ? 5.936 -10.620 -3.334 1.00 93.31 85 ASP A N 1
ATOM 675 C CA . ASP A 1 85 ? 5.632 -10.699 -4.762 1.00 93.31 85 ASP A CA 1
ATOM 676 C C . ASP A 1 85 ? 4.204 -10.217 -5.043 1.00 93.31 85 ASP A C 1
ATOM 678 O O . ASP A 1 85 ? 3.271 -10.524 -4.295 1.00 93.31 85 ASP A O 1
ATOM 682 N N . TRP A 1 86 ? 4.004 -9.500 -6.152 1.00 91.50 86 TRP A N 1
ATOM 683 C CA . TRP A 1 86 ? 2.661 -9.196 -6.653 1.00 91.50 86 TRP A CA 1
ATOM 684 C C . TRP A 1 86 ? 2.474 -9.636 -8.102 1.00 91.50 86 TRP A C 1
ATOM 686 O O . TRP A 1 86 ? 3.376 -9.589 -8.942 1.00 91.50 86 TRP A O 1
ATOM 696 N N . VAL A 1 87 ? 1.244 -10.037 -8.409 1.00 89.19 87 VAL A N 1
ATOM 697 C CA . VAL A 1 87 ? 0.810 -10.420 -9.749 1.00 89.19 87 VAL A CA 1
ATOM 698 C C . VAL A 1 87 ? -0.436 -9.634 -10.125 1.00 89.19 87 VAL A C 1
ATOM 700 O O . VAL A 1 87 ? -1.198 -9.188 -9.272 1.00 89.19 87 VAL A O 1
ATOM 703 N N . GLN A 1 88 ? -0.636 -9.459 -11.424 1.00 83.56 88 GLN A N 1
ATOM 704 C CA . GLN A 1 88 ? -1.861 -8.911 -11.982 1.00 83.56 88 GLN A CA 1
ATOM 705 C C . GLN A 1 88 ? -2.400 -9.918 -12.983 1.00 83.56 88 GLN A C 1
ATOM 707 O O . GLN A 1 88 ? -1.627 -10.456 -13.783 1.00 83.56 88 GLN A O 1
ATOM 712 N N . ASP A 1 89 ? -3.711 -10.135 -12.949 1.00 82.56 89 ASP A N 1
ATOM 713 C CA . ASP A 1 89 ? -4.392 -10.991 -13.911 1.00 82.56 89 ASP A CA 1
ATOM 714 C C . ASP A 1 89 ? -4.105 -10.539 -15.345 1.00 82.56 89 ASP A C 1
ATOM 716 O O . ASP A 1 89 ? -4.013 -9.343 -15.650 1.00 82.56 89 ASP A O 1
ATOM 720 N N . SER A 1 90 ? -3.971 -11.510 -16.246 1.00 67.38 90 SER A N 1
ATOM 721 C CA . SER A 1 90 ? -3.781 -11.246 -17.667 1.00 67.38 90 SER A CA 1
ATOM 722 C C . SER A 1 90 ? -5.003 -10.505 -18.218 1.00 67.38 90 SER A C 1
ATOM 724 O O . SER A 1 90 ? -6.065 -11.094 -18.407 1.00 67.38 90 SER A O 1
ATOM 726 N N . GLY A 1 91 ? -4.854 -9.207 -18.475 1.00 67.06 91 GLY A N 1
ATOM 727 C CA . GLY A 1 91 ? -5.902 -8.350 -19.018 1.00 67.06 91 GLY A CA 1
ATOM 728 C C . GLY A 1 91 ? -5.335 -7.286 -19.952 1.00 67.06 91 GLY A C 1
ATOM 729 O O . GLY A 1 91 ? -4.127 -7.075 -20.025 1.00 67.06 91 GLY A O 1
ATOM 730 N N . GLN A 1 92 ? -6.216 -6.567 -20.646 1.00 65.25 92 GLN A N 1
ATOM 731 C CA . GLN A 1 92 ? -5.852 -5.542 -21.641 1.00 65.25 92 GLN A CA 1
ATOM 732 C C . GLN A 1 92 ? -5.285 -4.245 -21.022 1.00 65.25 92 GLN A C 1
ATOM 734 O O . GLN A 1 92 ? -5.083 -3.247 -21.704 1.00 65.25 92 GLN A O 1
ATOM 739 N N . ALA A 1 93 ? -5.066 -4.229 -19.706 1.00 71.38 93 ALA A N 1
ATOM 740 C CA . ALA A 1 93 ? -4.930 -3.016 -18.917 1.00 71.38 93 ALA A CA 1
ATOM 741 C C . ALA A 1 93 ? -3.860 -3.147 -17.807 1.00 71.38 93 ALA A C 1
ATOM 743 O O . ALA A 1 93 ? -4.199 -2.925 -16.640 1.00 71.38 93 ALA A O 1
ATOM 744 N N . PRO A 1 94 ? -2.582 -3.456 -18.124 1.00 79.00 94 PRO A N 1
ATOM 745 C CA . PRO A 1 94 ? -1.510 -3.533 -17.123 1.00 79.00 94 PRO A CA 1
ATOM 746 C C . PRO A 1 94 ? -1.488 -2.282 -16.237 1.00 79.00 94 PRO A C 1
ATOM 748 O O . PRO A 1 94 ? -1.676 -1.176 -16.738 1.00 79.00 94 PRO A O 1
ATOM 751 N N . LEU A 1 95 ? -1.336 -2.45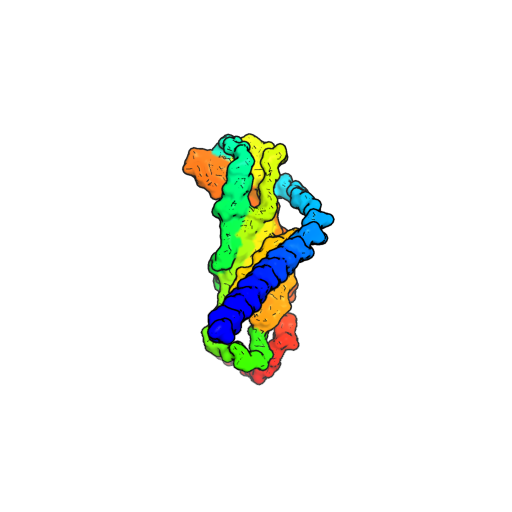8 -14.925 1.00 83.69 95 LEU A N 1
ATOM 752 C CA . LEU A 1 95 ? -1.344 -1.383 -13.929 1.00 83.69 95 LEU A CA 1
ATOM 753 C C . LEU A 1 95 ? -0.056 -0.562 -13.990 1.00 83.69 95 LEU A C 1
ATOM 755 O O . LEU A 1 95 ? -0.113 0.663 -13.957 1.00 83.69 95 LEU A O 1
ATOM 759 N N . MET A 1 96 ? 1.077 -1.256 -14.112 1.00 86.44 96 MET A N 1
ATOM 760 C CA . MET A 1 96 ? 2.415 -0.676 -14.079 1.00 86.44 96 MET A CA 1
ATOM 761 C C . MET A 1 96 ? 3.054 -0.743 -15.472 1.00 86.44 96 MET A C 1
ATOM 763 O O . MET A 1 96 ? 3.173 -1.843 -16.021 1.00 86.44 96 MET A O 1
ATOM 767 N N . PRO A 1 97 ? 3.463 0.389 -16.073 1.00 85.94 97 PRO A N 1
ATOM 768 C CA . PRO A 1 97 ? 4.391 0.364 -17.197 1.00 85.94 97 PRO A CA 1
ATOM 769 C C . PRO A 1 97 ? 5.796 -0.007 -16.705 1.00 85.94 97 PRO A C 1
ATOM 771 O O . PRO A 1 97 ? 6.135 0.239 -15.552 1.00 85.94 97 PRO A O 1
ATOM 774 N N . PHE A 1 98 ? 6.633 -0.547 -17.589 1.00 85.00 98 PHE A N 1
ATOM 775 C CA . PHE A 1 98 ? 8.037 -0.812 -17.288 1.00 85.00 98 PHE A CA 1
ATOM 776 C C . PHE A 1 98 ? 8.916 -0.367 -18.455 1.00 85.00 98 PHE A C 1
ATOM 778 O O . PHE A 1 98 ? 8.699 -0.784 -19.595 1.00 85.00 98 PHE A O 1
ATOM 785 N N . MET A 1 99 ? 9.904 0.475 -18.160 1.00 83.00 99 MET A N 1
ATOM 786 C CA . MET A 1 99 ? 10.884 0.962 -19.125 1.00 83.00 99 MET A CA 1
ATOM 787 C C . MET A 1 99 ? 12.210 0.235 -18.875 1.00 83.00 99 MET A C 1
ATOM 789 O O . MET A 1 99 ? 12.758 0.394 -17.793 1.00 83.00 99 MET A O 1
ATOM 793 N N . PRO A 1 100 ? 12.750 -0.566 -19.808 1.00 78.19 100 PRO A N 1
ATOM 794 C CA . PRO A 1 100 ? 14.056 -1.205 -19.630 1.00 78.19 100 PRO A CA 1
ATOM 795 C C . PRO A 1 100 ? 15.213 -0.202 -19.792 1.00 78.19 100 PRO A C 1
ATOM 797 O O . PRO A 1 100 ? 15.042 0.868 -20.377 1.00 78.19 100 PRO A O 1
ATOM 800 N N . PHE A 1 101 ? 16.414 -0.555 -19.321 1.00 77.06 101 PHE A N 1
ATOM 801 C CA . PHE A 1 101 ? 17.626 0.205 -19.645 1.00 77.06 101 PHE A CA 1
ATOM 802 C C . PHE A 1 101 ? 17.941 0.110 -21.140 1.00 77.06 101 PHE A C 1
ATOM 804 O O . PHE A 1 101 ? 18.059 -0.982 -21.700 1.00 77.06 101 PHE A O 1
ATOM 811 N N . ILE A 1 102 ? 18.127 1.263 -21.777 1.00 69.94 102 ILE A N 1
ATOM 812 C CA . ILE A 1 102 ? 18.617 1.360 -23.150 1.00 69.94 102 ILE A CA 1
ATOM 813 C C . ILE A 1 102 ? 20.132 1.580 -23.068 1.00 69.94 102 ILE A C 1
ATOM 815 O O . ILE A 1 102 ? 20.599 2.467 -22.365 1.00 69.94 102 ILE A O 1
ATOM 819 N N . ASP A 1 103 ? 20.892 0.725 -23.747 1.00 62.34 103 ASP A N 1
ATOM 820 C CA . ASP A 1 103 ? 22.349 0.805 -23.952 1.00 62.34 103 ASP A CA 1
ATOM 821 C C . ASP A 1 103 ? 23.208 0.779 -22.681 1.00 62.34 103 ASP A C 1
ATOM 823 O O . ASP A 1 103 ? 24.286 1.362 -22.642 1.00 62.34 103 ASP A O 1
ATOM 827 N N . SER A 1 104 ? 22.781 0.051 -21.644 1.00 59.44 104 SER A N 1
ATOM 828 C CA . SER A 1 104 ? 23.633 -0.174 -20.471 1.00 59.44 104 SER A CA 1
ATOM 829 C C . SER A 1 104 ? 24.520 -1.415 -20.650 1.00 59.44 104 SER A C 1
ATOM 831 O O . SER A 1 104 ? 23.989 -2.525 -20.674 1.00 59.44 104 SER A O 1
ATOM 833 N N . PRO A 1 105 ? 25.861 -1.283 -20.714 1.00 58.22 105 PRO A N 1
ATOM 834 C CA . PRO A 1 105 ? 26.773 -2.430 -20.745 1.00 58.22 105 PRO A CA 1
ATOM 835 C C . PRO A 1 105 ? 26.798 -3.208 -19.417 1.00 58.22 105 PRO A C 1
ATOM 837 O O . PRO A 1 105 ? 27.327 -4.314 -19.375 1.00 58.22 105 PRO A O 1
ATOM 840 N N . MET A 1 106 ? 26.237 -2.642 -18.338 1.00 58.94 106 MET A N 1
ATOM 841 C CA . MET A 1 106 ? 26.077 -3.316 -17.042 1.00 58.94 106 MET A CA 1
ATOM 842 C C . MET A 1 106 ? 24.886 -4.278 -17.005 1.00 58.94 106 MET A C 1
ATOM 844 O O . MET A 1 106 ? 24.904 -5.216 -16.216 1.00 58.94 106 MET A O 1
ATOM 848 N N . PHE A 1 107 ? 23.871 -4.062 -17.845 1.00 59.09 107 PHE A N 1
ATOM 849 C CA . PHE A 1 107 ? 22.668 -4.887 -17.891 1.00 59.09 107 PHE A CA 1
ATOM 850 C C . PHE A 1 107 ? 22.603 -5.588 -19.243 1.00 59.09 107 PHE A C 1
ATOM 852 O O . PHE A 1 107 ? 22.101 -5.036 -20.223 1.00 59.09 107 PHE A O 1
ATOM 859 N N . ASP A 1 108 ? 23.141 -6.811 -19.298 1.00 56.56 108 ASP A N 1
ATOM 860 C CA . ASP A 1 108 ? 22.990 -7.690 -20.457 1.00 56.56 108 ASP A CA 1
ATOM 861 C C . ASP A 1 108 ? 21.487 -7.914 -20.698 1.00 56.56 108 ASP A C 1
ATOM 863 O O . ASP A 1 108 ? 20.796 -8.572 -19.915 1.00 56.56 108 ASP A O 1
ATOM 867 N N . ARG A 1 109 ? 20.973 -7.276 -21.758 1.00 52.28 109 ARG A N 1
ATOM 868 C CA . ARG A 1 109 ? 19.556 -6.953 -22.013 1.00 52.28 109 ARG A CA 1
ATOM 869 C C . ARG A 1 109 ? 18.619 -8.162 -22.188 1.00 52.28 109 ARG A C 1
ATOM 871 O O . ARG A 1 109 ? 17.500 -7.997 -22.664 1.00 52.28 109 ARG A O 1
ATOM 878 N N . SER A 1 110 ? 19.055 -9.378 -21.871 1.00 50.56 110 SER A N 1
ATOM 879 C CA . SER A 1 110 ? 18.393 -10.614 -22.298 1.00 50.56 110 SER A CA 1
ATOM 880 C C . SER A 1 110 ? 18.108 -11.645 -21.201 1.00 50.56 110 SER A C 1
ATOM 882 O O . SER A 1 110 ? 17.484 -12.658 -21.515 1.00 50.56 110 SER A O 1
ATOM 884 N N . LYS A 1 111 ? 18.519 -11.435 -19.936 1.00 54.00 111 LYS A N 1
ATOM 885 C CA . LYS A 1 111 ? 18.413 -12.503 -18.913 1.00 54.00 111 LYS A CA 1
ATOM 886 C C . LYS A 1 111 ? 17.702 -12.163 -17.607 1.00 54.00 111 LYS A C 1
ATOM 888 O O . LYS A 1 111 ? 17.172 -13.083 -16.991 1.00 54.00 111 LYS A O 1
ATOM 893 N N . GLU A 1 112 ? 17.638 -10.905 -17.185 1.00 64.94 112 GLU A N 1
ATOM 894 C CA . GLU A 1 112 ? 16.962 -10.559 -15.928 1.00 64.94 112 GLU A CA 1
ATOM 895 C C . GLU A 1 112 ? 15.527 -10.100 -16.188 1.00 64.94 112 GLU A C 1
ATOM 897 O O . GLU A 1 112 ? 15.275 -9.027 -16.738 1.00 64.94 112 GLU A O 1
ATOM 902 N N . MET A 1 113 ? 14.567 -10.947 -15.807 1.00 77.94 113 MET A N 1
ATOM 903 C CA . MET A 1 113 ? 13.162 -10.556 -15.767 1.00 77.94 113 MET A CA 1
ATOM 904 C C . MET A 1 113 ? 12.953 -9.591 -14.591 1.00 77.94 113 MET A C 1
ATOM 906 O O . MET A 1 113 ? 13.373 -9.911 -13.477 1.00 77.94 113 MET A O 1
ATOM 910 N N . PRO A 1 114 ? 12.298 -8.434 -14.798 1.00 87.12 114 PRO A N 1
ATOM 911 C CA . PRO A 1 114 ? 12.013 -7.505 -13.713 1.00 87.12 114 PRO A CA 1
ATOM 912 C C . PRO A 1 114 ? 11.212 -8.179 -12.602 1.00 87.12 114 PRO A C 1
ATOM 914 O O . PRO A 1 114 ? 10.199 -8.834 -12.862 1.00 87.12 114 PRO A O 1
ATOM 917 N N . SER A 1 115 ? 11.649 -7.977 -11.364 1.00 90.06 115 SER A N 1
ATOM 918 C CA . SER A 1 115 ? 10.927 -8.436 -10.181 1.00 90.06 115 SER A CA 1
ATOM 919 C C . SER A 1 115 ? 9.740 -7.519 -9.915 1.00 90.06 115 SER A C 1
ATOM 921 O O . SER A 1 115 ? 9.851 -6.293 -10.018 1.00 90.06 115 SER A O 1
ATOM 923 N N . ARG A 1 116 ? 8.599 -8.113 -9.567 1.00 92.31 116 ARG A N 1
ATOM 924 C CA . ARG A 1 116 ? 7.375 -7.400 -9.195 1.00 92.31 116 ARG A CA 1
ATOM 925 C C . ARG A 1 116 ? 7.211 -7.468 -7.688 1.00 92.31 116 ARG A C 1
ATOM 927 O O . ARG A 1 116 ? 6.721 -8.461 -7.166 1.00 92.31 116 ARG A O 1
ATOM 934 N N . LEU A 1 117 ? 7.632 -6.406 -7.013 1.00 93.62 117 LEU A N 1
ATOM 935 C CA . LEU A 1 117 ? 7.690 -6.347 -5.557 1.00 93.62 117 LEU A CA 1
ATOM 936 C C . LEU A 1 117 ? 6.645 -5.395 -4.995 1.00 93.62 117 LEU A C 1
ATOM 938 O O . LEU A 1 117 ? 6.316 -4.377 -5.604 1.00 93.62 117 LEU A O 1
ATOM 942 N N . THR A 1 118 ? 6.124 -5.727 -3.827 1.00 93.50 118 THR A N 1
ATOM 943 C CA . THR A 1 118 ? 5.191 -4.905 -3.079 1.00 93.50 118 THR A CA 1
ATOM 944 C C . THR A 1 118 ? 5.580 -4.837 -1.613 1.00 93.50 118 THR A C 1
ATOM 946 O O . THR A 1 118 ? 6.046 -5.812 -1.027 1.00 93.50 118 THR A O 1
ATOM 949 N N . SER A 1 119 ? 5.381 -3.669 -1.019 1.00 93.56 119 SER A N 1
ATOM 950 C CA . SER A 1 119 ? 5.574 -3.446 0.409 1.00 93.56 119 SER A CA 1
ATOM 951 C C . SER A 1 119 ? 4.365 -2.704 0.946 1.00 93.56 119 SER A C 1
ATOM 953 O O . SER A 1 119 ? 3.906 -1.747 0.324 1.00 93.56 119 SER A O 1
ATOM 955 N N . PHE A 1 120 ? 3.862 -3.121 2.098 1.00 93.50 120 PHE A N 1
ATOM 956 C CA . PHE A 1 120 ? 2.812 -2.422 2.819 1.00 93.50 120 PHE A CA 1
ATOM 957 C C . PHE A 1 120 ? 3.322 -2.043 4.202 1.00 93.50 120 PHE A C 1
ATOM 959 O O . PHE A 1 120 ? 3.835 -2.889 4.931 1.00 93.50 120 PHE A O 1
ATOM 966 N N . SER A 1 121 ? 3.150 -0.781 4.578 1.00 92.81 121 SER A N 1
ATOM 967 C CA . SER A 1 121 ? 3.474 -0.300 5.917 1.00 92.81 121 SER A CA 1
ATOM 968 C C . SER A 1 121 ? 2.255 0.364 6.525 1.00 92.81 121 SER A C 1
ATOM 970 O O . SER A 1 121 ? 1.708 1.296 5.937 1.00 92.81 121 SER A O 1
ATOM 972 N N . VAL A 1 122 ? 1.883 -0.045 7.735 1.00 92.81 122 VAL A N 1
ATOM 973 C CA . VAL A 1 122 ? 0.979 0.744 8.577 1.00 92.81 122 VAL A CA 1
ATOM 974 C C . VAL A 1 122 ? 1.750 1.976 9.045 1.00 92.81 122 VAL A C 1
ATOM 976 O O . VAL A 1 122 ? 2.767 1.867 9.731 1.00 92.81 122 VAL A O 1
ATOM 979 N N . THR A 1 123 ? 1.301 3.156 8.640 1.00 90.56 123 THR A N 1
ATOM 980 C CA . THR A 1 123 ? 1.959 4.431 8.947 1.00 90.56 123 THR A CA 1
ATOM 981 C C . THR A 1 123 ? 1.423 5.012 10.252 1.00 90.56 123 THR A C 1
ATOM 983 O O . THR A 1 123 ? 2.195 5.509 11.079 1.00 90.56 123 THR A O 1
ATOM 986 N N . ASP A 1 124 ? 0.123 4.854 10.507 1.00 91.12 124 ASP A N 1
ATOM 987 C CA . ASP A 1 124 ? -0.518 5.328 11.729 1.00 91.12 124 ASP A CA 1
ATOM 988 C C . ASP A 1 124 ? -1.625 4.414 12.245 1.00 91.12 124 ASP A C 1
ATOM 990 O O . ASP A 1 124 ? -2.275 3.697 11.486 1.00 91.12 124 ASP A O 1
ATOM 994 N N . VAL A 1 125 ? -1.809 4.463 13.562 1.00 91.12 125 VAL A N 1
ATOM 995 C CA . VAL A 1 125 ? -2.873 3.793 14.303 1.00 91.12 125 VAL A CA 1
ATOM 996 C C . VAL A 1 125 ? -3.364 4.813 15.317 1.00 91.12 125 VAL A C 1
ATOM 998 O O . VAL A 1 125 ? -2.566 5.296 16.119 1.00 91.12 125 VAL A O 1
ATOM 1001 N N . ASP A 1 126 ? -4.655 5.121 15.295 1.00 89.75 126 ASP A N 1
ATOM 1002 C CA . ASP A 1 126 ? -5.259 6.130 16.162 1.00 89.75 126 ASP A CA 1
ATOM 1003 C C . ASP A 1 126 ? -6.066 5.465 17.288 1.00 89.75 126 ASP A C 1
ATOM 1005 O O . ASP A 1 126 ? -7.267 5.206 17.138 1.00 89.75 126 ASP A O 1
ATOM 1009 N N . PRO A 1 127 ? -5.429 5.164 18.437 1.00 84.44 127 PRO A N 1
ATOM 1010 C CA . PRO A 1 127 ? -6.119 4.576 19.577 1.00 84.44 127 PRO A CA 1
ATOM 1011 C C . PRO A 1 127 ? -7.059 5.570 20.274 1.00 84.44 127 PRO A C 1
ATOM 1013 O O . PRO A 1 127 ? -7.913 5.134 21.049 1.00 84.44 127 PRO A O 1
ATOM 1016 N N . VAL A 1 128 ? -6.914 6.880 20.024 1.00 83.75 128 VAL A N 1
ATOM 1017 C CA . VAL A 1 128 ? -7.679 7.941 20.696 1.00 83.75 128 VAL A CA 1
ATOM 1018 C C . VAL A 1 128 ? -9.100 8.002 20.145 1.00 83.75 128 VAL A C 1
ATOM 1020 O O . VAL A 1 128 ? -10.054 8.032 20.921 1.00 83.75 128 VAL A O 1
ATOM 1023 N N . HIS A 1 129 ? -9.258 7.953 18.821 1.00 80.44 129 HIS A N 1
ATOM 1024 C CA . HIS A 1 129 ? -10.569 8.015 18.159 1.00 80.44 129 HIS A CA 1
ATOM 1025 C C . HIS A 1 129 ? -11.127 6.634 17.790 1.00 80.44 129 HIS A C 1
ATOM 1027 O O . HIS A 1 129 ? -11.813 6.472 16.778 1.00 80.44 129 HIS A O 1
ATOM 1033 N N . ARG A 1 130 ? -10.846 5.620 18.612 1.00 80.38 130 ARG A N 1
ATOM 1034 C CA . ARG A 1 130 ? -11.365 4.267 18.398 1.00 80.38 130 ARG A CA 1
ATOM 1035 C C . ARG A 1 130 ? -12.850 4.150 18.737 1.00 80.38 130 ARG A C 1
ATOM 1037 O O . ARG A 1 130 ? -13.370 4.812 19.634 1.00 80.38 130 ARG A O 1
ATOM 1044 N N . SER A 1 131 ? -13.508 3.212 18.072 1.00 83.75 131 SER A N 1
ATOM 1045 C CA . SER A 1 131 ? -14.806 2.687 18.494 1.00 83.75 131 SER A CA 1
ATOM 1046 C C . SER A 1 131 ? -14.621 1.455 19.388 1.00 83.75 131 SER A C 1
ATOM 1048 O O . SER A 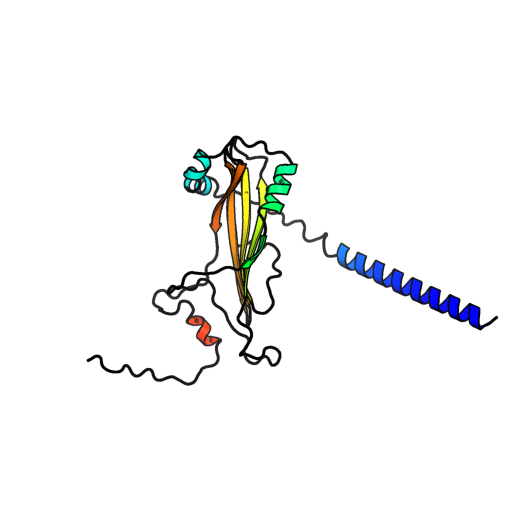1 131 ? -13.511 0.960 19.572 1.00 83.75 131 SER A O 1
ATOM 1050 N N . GLU A 1 132 ? -15.720 0.912 19.913 1.00 85.56 132 GLU A N 1
ATOM 1051 C CA . GLU A 1 132 ? -15.700 -0.328 20.703 1.00 85.56 132 GLU A CA 1
ATOM 1052 C C . GLU A 1 132 ? -15.112 -1.524 19.924 1.00 85.56 132 GLU A C 1
ATOM 1054 O O . GLU A 1 132 ? -14.566 -2.442 20.529 1.00 85.56 132 GLU A O 1
ATOM 1059 N N . ARG A 1 133 ? -15.211 -1.526 18.587 1.00 88.38 133 ARG A N 1
ATOM 1060 C CA . ARG A 1 133 ? -14.902 -2.696 17.740 1.00 88.38 133 ARG A CA 1
ATOM 1061 C C . ARG A 1 133 ? -13.897 -2.431 16.624 1.00 88.38 133 ARG A C 1
ATOM 1063 O O . ARG A 1 133 ? -13.534 -3.350 15.896 1.00 88.38 133 ARG A O 1
ATOM 1070 N N . ALA A 1 134 ? -13.482 -1.181 16.456 1.00 89.88 134 ALA A N 1
ATOM 1071 C CA . ALA A 1 134 ? -12.582 -0.779 15.388 1.00 89.88 134 ALA A CA 1
ATOM 1072 C C . ALA A 1 134 ? -11.677 0.381 15.803 1.00 89.88 134 ALA A C 1
ATOM 1074 O O . ALA A 1 134 ? -12.117 1.289 16.512 1.00 89.88 134 ALA A O 1
ATOM 1075 N N . ILE A 1 135 ? -10.442 0.359 15.308 1.00 90.56 135 ILE A N 1
ATOM 1076 C CA . ILE A 1 135 ? -9.433 1.412 15.475 1.00 90.56 135 ILE A CA 1
ATOM 1077 C C . ILE A 1 135 ? -9.086 1.956 14.098 1.00 90.56 135 ILE A C 1
ATOM 1079 O O . ILE A 1 135 ? -8.947 1.182 13.151 1.00 90.56 135 ILE A O 1
ATOM 1083 N N . ASN A 1 136 ? -8.941 3.271 13.978 1.00 91.50 136 ASN A N 1
ATOM 1084 C CA . ASN A 1 136 ? -8.565 3.872 12.707 1.00 91.50 136 ASN A CA 1
ATOM 1085 C C . ASN A 1 136 ? -7.090 3.600 12.430 1.00 91.50 136 ASN A C 1
ATOM 1087 O O . ASN A 1 136 ? -6.250 3.702 13.325 1.00 91.50 136 ASN A O 1
ATOM 1091 N N . VAL A 1 137 ? -6.794 3.235 11.188 1.00 92.88 137 VAL A N 1
ATOM 1092 C CA . VAL A 1 137 ? -5.433 2.955 10.733 1.00 92.88 137 VAL A CA 1
ATOM 1093 C C . VAL A 1 137 ? -5.194 3.594 9.378 1.00 92.88 137 VAL A C 1
ATOM 1095 O O . VAL A 1 137 ? -6.106 3.697 8.551 1.00 92.88 137 VAL A O 1
ATOM 1098 N N . SER A 1 138 ? -3.964 4.024 9.142 1.00 92.56 138 SER A N 1
ATOM 1099 C CA . SER A 1 138 ? -3.511 4.429 7.816 1.00 92.56 138 SER A CA 1
ATOM 1100 C C . SER A 1 138 ? -2.278 3.638 7.416 1.00 92.56 138 SER A C 1
ATOM 1102 O O . SER A 1 138 ? -1.541 3.122 8.262 1.00 92.56 138 SER A O 1
ATOM 1104 N N . GLY A 1 139 ? -2.075 3.504 6.113 1.00 92.62 139 GLY A N 1
ATOM 1105 C CA . GLY A 1 139 ? -0.935 2.779 5.584 1.00 92.62 139 GLY A CA 1
ATOM 1106 C C . GLY A 1 139 ? -0.579 3.192 4.171 1.00 92.62 139 GLY A C 1
ATOM 1107 O O . GLY A 1 139 ? -1.356 3.844 3.474 1.00 92.62 139 GLY A O 1
ATOM 1108 N N . THR A 1 140 ? 0.601 2.771 3.744 1.00 93.06 140 THR A N 1
ATOM 1109 C CA . THR A 1 140 ? 1.099 2.979 2.387 1.00 93.06 140 THR A CA 1
ATOM 1110 C C . THR A 1 140 ? 1.393 1.625 1.766 1.00 93.06 140 THR A C 1
ATOM 1112 O O . THR A 1 140 ? 2.134 0.830 2.343 1.00 93.06 140 THR A O 1
ATOM 1115 N N . LEU A 1 141 ? 0.828 1.375 0.584 1.00 93.75 141 LEU A N 1
ATOM 1116 C CA . LEU A 1 141 ? 1.207 0.260 -0.278 1.00 93.75 141 LEU A CA 1
ATOM 1117 C C . LEU A 1 141 ? 2.077 0.794 -1.410 1.00 93.75 141 LEU A C 1
ATOM 1119 O O . LEU A 1 141 ? 1.652 1.667 -2.169 1.00 93.75 141 LEU A O 1
ATOM 1123 N N . THR A 1 142 ? 3.257 0.218 -1.551 1.00 93.06 142 THR A N 1
ATOM 1124 C CA . THR A 1 142 ? 4.136 0.436 -2.689 1.00 93.06 142 THR A CA 1
ATOM 1125 C C . THR A 1 142 ? 4.047 -0.772 -3.609 1.00 93.06 142 THR A C 1
ATOM 1127 O O . THR A 1 142 ? 4.191 -1.912 -3.161 1.00 93.06 142 THR A O 1
ATOM 1130 N N . LEU A 1 143 ? 3.802 -0.528 -4.893 1.00 92.81 143 LEU A N 1
ATOM 1131 C CA . LEU A 1 143 ? 3.911 -1.515 -5.964 1.00 92.81 143 LEU A CA 1
ATOM 1132 C C . LEU A 1 143 ? 5.076 -1.119 -6.856 1.00 92.81 143 LEU A C 1
ATOM 1134 O O . LEU A 1 143 ? 5.103 -0.003 -7.371 1.00 92.81 143 LEU A O 1
ATOM 1138 N N . ALA A 1 144 ? 6.015 -2.030 -7.068 1.00 92.00 144 ALA A N 1
ATOM 1139 C CA . ALA A 1 144 ? 7.188 -1.780 -7.880 1.00 92.00 144 ALA A CA 1
ATOM 1140 C C . ALA A 1 144 ? 7.422 -2.881 -8.913 1.00 92.00 144 ALA A C 1
ATOM 1142 O O . ALA A 1 144 ? 7.145 -4.060 -8.681 1.00 92.00 144 ALA A O 1
ATOM 1143 N N . THR A 1 145 ? 7.971 -2.476 -10.054 1.00 90.94 145 THR A N 1
ATOM 1144 C CA . THR A 1 145 ? 8.600 -3.370 -11.031 1.00 90.94 145 THR A CA 1
ATOM 1145 C C . THR A 1 145 ? 10.040 -2.903 -11.198 1.00 90.94 145 THR A C 1
ATOM 1147 O O . THR A 1 145 ? 10.264 -1.754 -11.571 1.00 90.94 145 THR A O 1
ATOM 1150 N N . THR A 1 146 ? 11.011 -3.750 -10.863 1.00 89.31 146 THR A N 1
ATOM 1151 C CA . THR A 1 146 ? 12.407 -3.337 -10.639 1.00 89.31 146 THR A CA 1
ATOM 1152 C C . THR A 1 146 ? 13.396 -4.422 -11.052 1.00 89.31 146 THR A C 1
ATOM 1154 O O . THR A 1 146 ? 13.122 -5.611 -10.894 1.00 89.31 146 THR A O 1
ATOM 1157 N N . LEU A 1 147 ? 14.564 -4.013 -11.551 1.00 87.25 147 LEU A N 1
ATOM 1158 C CA . LEU A 1 147 ? 15.716 -4.901 -11.768 1.00 87.25 147 LEU A CA 1
ATOM 1159 C C . LEU A 1 147 ? 16.656 -4.983 -10.550 1.00 87.25 147 LEU A C 1
ATOM 1161 O O . LEU A 1 147 ? 17.485 -5.878 -10.491 1.00 87.25 147 LEU A O 1
ATOM 1165 N N . MET A 1 148 ? 16.543 -4.069 -9.578 1.00 78.12 148 MET A N 1
ATOM 1166 C CA . MET A 1 148 ? 17.513 -3.911 -8.476 1.00 78.12 148 MET A CA 1
ATOM 1167 C C . MET A 1 148 ? 16.913 -4.138 -7.072 1.00 78.12 148 MET A C 1
ATOM 1169 O O . MET A 1 148 ? 17.586 -3.914 -6.069 1.00 78.12 148 MET A O 1
ATOM 1173 N N . GLY A 1 149 ? 15.653 -4.579 -6.982 1.00 76.81 149 GLY A N 1
ATOM 1174 C CA . GLY A 1 149 ? 14.921 -4.725 -5.717 1.00 76.81 149 GLY A CA 1
ATOM 1175 C C . GLY A 1 149 ? 14.161 -3.461 -5.293 1.00 76.81 149 GLY A C 1
ATOM 1176 O O . GLY A 1 149 ? 14.138 -2.464 -6.022 1.00 76.81 149 GLY A O 1
ATOM 1177 N N . LEU A 1 150 ? 13.484 -3.528 -4.140 1.00 77.38 150 LEU A N 1
ATOM 1178 C CA . LEU A 1 150 ? 12.648 -2.454 -3.593 1.00 77.38 150 LEU A CA 1
ATOM 1179 C C . LEU A 1 150 ? 13.164 -2.029 -2.212 1.00 77.38 150 LEU A C 1
ATOM 1181 O O . LEU A 1 150 ? 12.948 -2.721 -1.224 1.00 77.38 150 LEU A O 1
ATOM 1185 N N . ASN A 1 151 ? 13.811 -0.865 -2.155 1.00 66.44 151 ASN A N 1
ATOM 1186 C CA . ASN A 1 151 ? 14.269 -0.228 -0.918 1.00 66.44 151 ASN A CA 1
ATOM 1187 C C . ASN A 1 151 ? 13.523 1.100 -0.728 1.00 66.44 151 ASN A C 1
ATOM 1189 O O . ASN A 1 151 ? 14.128 2.169 -0.735 1.00 66.44 151 ASN A O 1
ATOM 1193 N N . SER A 1 152 ? 12.194 1.050 -0.647 1.00 62.44 152 SER A N 1
ATOM 1194 C CA . SER A 1 152 ? 11.366 2.249 -0.491 1.00 62.44 152 SER A CA 1
ATOM 1195 C C . SER A 1 152 ? 10.986 2.449 0.975 1.00 62.44 152 SER A C 1
ATOM 1197 O O . SER A 1 152 ? 10.331 1.589 1.572 1.00 62.44 152 SER A O 1
ATOM 1199 N N . GLN A 1 153 ? 11.341 3.599 1.546 1.00 66.44 153 GLN A N 1
ATOM 1200 C CA . GLN A 1 153 ? 10.697 4.083 2.766 1.00 66.44 153 GLN A CA 1
ATOM 1201 C C . GLN A 1 153 ? 9.214 4.394 2.493 1.00 66.44 153 GLN A C 1
ATOM 1203 O O . GLN A 1 153 ? 8.859 4.704 1.352 1.00 66.44 153 GLN A O 1
ATOM 1208 N N . PRO A 1 154 ? 8.332 4.324 3.507 1.00 65.44 154 PRO A N 1
ATOM 1209 C CA . PRO A 1 154 ? 6.918 4.627 3.325 1.00 65.44 154 PRO A CA 1
ATOM 1210 C C . PRO A 1 154 ? 6.741 6.078 2.867 1.00 65.44 154 PRO A C 1
ATOM 1212 O O . PRO A 1 154 ? 6.997 7.020 3.616 1.00 65.44 154 PRO A O 1
ATOM 1215 N N . ASN A 1 155 ? 6.298 6.263 1.626 1.00 70.44 155 ASN A N 1
ATOM 1216 C CA . ASN A 1 155 ? 5.957 7.579 1.107 1.00 70.44 155 ASN A CA 1
ATOM 1217 C C . ASN A 1 155 ? 4.624 8.053 1.712 1.00 70.44 155 ASN A C 1
ATOM 1219 O O . ASN A 1 155 ? 3.653 7.298 1.783 1.00 70.44 155 ASN A O 1
ATOM 1223 N N . ILE A 1 156 ? 4.572 9.322 2.124 1.00 70.75 156 ILE A N 1
ATOM 1224 C CA . ILE A 1 156 ? 3.402 9.937 2.789 1.00 70.75 156 ILE A CA 1
ATOM 1225 C C . ILE A 1 156 ? 2.419 10.534 1.759 1.00 70.75 156 ILE A C 1
ATOM 1227 O O . ILE A 1 156 ? 1.342 11.008 2.105 1.00 70.75 156 ILE A O 1
ATOM 1231 N N . HIS A 1 157 ? 2.760 10.484 0.467 1.00 79.81 157 HIS A N 1
ATOM 1232 C CA . HIS A 1 157 ? 1.943 11.011 -0.626 1.00 79.81 157 HIS A CA 1
ATOM 1233 C C . HIS A 1 157 ? 1.717 9.945 -1.705 1.00 79.81 157 HIS A C 1
ATOM 1235 O O . HIS A 1 157 ? 2.642 9.174 -2.002 1.00 79.81 157 HIS A O 1
ATOM 1241 N N . PRO A 1 158 ? 0.524 9.902 -2.335 1.00 87.00 158 PRO A N 1
ATOM 1242 C CA . PRO A 1 158 ? 0.320 9.048 -3.489 1.00 87.00 158 PRO A CA 1
ATOM 1243 C C . PRO A 1 158 ? 1.173 9.579 -4.637 1.00 87.00 158 PRO A C 1
ATOM 1245 O O . PRO A 1 158 ? 1.185 10.781 -4.906 1.00 87.00 158 PRO A O 1
ATOM 1248 N N . HIS A 1 159 ? 1.894 8.690 -5.303 1.00 88.38 159 HIS A N 1
ATOM 1249 C CA . HIS A 1 159 ? 2.831 9.071 -6.348 1.00 88.38 159 HIS A CA 1
ATOM 1250 C C . HIS A 1 159 ? 2.972 7.949 -7.367 1.00 88.38 159 HIS A C 1
ATOM 1252 O O . HIS A 1 159 ? 2.680 6.786 -7.088 1.00 88.38 159 HIS A O 1
ATOM 1258 N N . PHE A 1 160 ? 3.459 8.321 -8.541 1.00 90.31 160 PHE A N 1
ATOM 1259 C CA . PHE A 1 160 ? 3.874 7.392 -9.572 1.00 90.31 160 PHE A CA 1
ATOM 1260 C C . PHE A 1 160 ? 5.236 7.840 -10.098 1.00 90.31 160 PHE A C 1
ATOM 1262 O O . PHE A 1 160 ? 5.409 9.008 -10.455 1.00 90.31 160 PHE A O 1
ATOM 1269 N N . TYR A 1 161 ? 6.194 6.920 -10.129 1.00 88.12 161 TYR A N 1
ATOM 1270 C CA . TYR A 1 161 ? 7.550 7.158 -10.602 1.00 88.12 161 TYR A CA 1
ATOM 1271 C C . TYR A 1 161 ? 7.929 6.121 -11.659 1.00 88.12 161 TYR A C 1
ATOM 1273 O O . TYR A 1 161 ? 7.644 4.933 -11.519 1.00 88.12 161 TYR A O 1
ATOM 1281 N N . LEU A 1 162 ? 8.580 6.580 -12.725 1.00 88.12 162 LEU A N 1
ATOM 1282 C CA . LEU A 1 162 ? 9.068 5.734 -13.806 1.00 88.12 162 LEU A CA 1
ATOM 1283 C C . LEU A 1 162 ? 10.456 6.202 -14.231 1.00 88.12 162 LEU A C 1
ATOM 1285 O O . LEU A 1 162 ? 10.652 7.374 -14.556 1.00 88.12 162 LEU A O 1
ATOM 1289 N N . SER A 1 163 ? 11.391 5.264 -14.286 1.00 86.19 163 SER A N 1
ATOM 1290 C CA . SER A 1 163 ? 12.724 5.441 -14.845 1.00 86.19 163 SER A CA 1
ATOM 1291 C C . SER A 1 163 ? 13.183 4.145 -15.530 1.00 86.19 163 SER A C 1
ATOM 1293 O O . SER A 1 163 ? 12.546 3.096 -15.394 1.00 86.19 163 SER A O 1
ATOM 1295 N N . PRO A 1 164 ? 14.263 4.177 -16.324 1.00 86.12 164 PRO A N 1
ATOM 1296 C CA . PRO A 1 164 ? 14.831 2.955 -16.874 1.00 86.12 164 PRO A CA 1
ATOM 1297 C C . PRO A 1 164 ? 15.172 1.942 -15.767 1.00 86.12 164 PRO A C 1
ATOM 1299 O O . PRO A 1 164 ? 15.831 2.273 -14.786 1.00 86.12 164 PRO A O 1
ATOM 1302 N N . GLY A 1 165 ? 14.701 0.708 -15.927 1.00 85.88 165 GLY A N 1
ATOM 1303 C CA . GLY A 1 165 ? 14.856 -0.400 -14.989 1.00 85.88 165 GLY A CA 1
ATOM 1304 C C . GLY A 1 165 ? 13.929 -0.377 -13.773 1.00 85.88 165 GLY A C 1
ATOM 1305 O O . GLY A 1 165 ? 14.021 -1.299 -12.957 1.00 85.88 165 GLY A O 1
ATOM 1306 N N . PHE A 1 166 ? 13.056 0.629 -13.629 1.00 88.19 166 PHE A N 1
ATOM 1307 C CA . PHE A 1 166 ? 12.298 0.835 -12.396 1.00 88.19 166 PHE A CA 1
ATOM 1308 C C . PHE A 1 166 ? 10.969 1.582 -12.597 1.00 88.19 166 PHE A C 1
ATOM 1310 O O . PHE A 1 166 ? 10.901 2.649 -13.200 1.00 88.19 166 PHE A O 1
ATOM 1317 N N . SER A 1 167 ? 9.893 1.057 -12.023 1.00 90.12 167 SER A N 1
ATOM 1318 C CA . SER A 1 167 ? 8.607 1.752 -11.914 1.00 90.12 167 SER A CA 1
ATOM 1319 C C . SER A 1 167 ? 8.033 1.548 -10.520 1.00 90.12 167 SER A C 1
ATOM 1321 O O . SER A 1 167 ? 8.005 0.404 -10.066 1.00 90.12 167 SER A O 1
ATOM 1323 N N . GLU A 1 168 ? 7.515 2.600 -9.895 1.00 91.56 168 GLU A N 1
ATOM 1324 C CA . GLU A 1 168 ? 6.933 2.570 -8.550 1.00 91.56 168 GLU A CA 1
ATOM 1325 C C . GLU A 1 168 ? 5.587 3.307 -8.515 1.00 91.56 168 GLU A C 1
ATOM 1327 O O . GLU A 1 168 ? 5.430 4.377 -9.105 1.00 91.56 168 GLU A O 1
ATOM 1332 N N . LEU A 1 169 ? 4.607 2.721 -7.831 1.00 91.56 169 LEU A N 1
ATOM 1333 C CA . LEU A 1 169 ? 3.302 3.308 -7.551 1.00 91.56 169 LEU A CA 1
ATOM 1334 C C . LEU A 1 169 ? 3.050 3.261 -6.046 1.00 91.56 169 LEU A C 1
ATOM 1336 O O . LEU A 1 169 ? 2.943 2.181 -5.461 1.00 91.56 169 LEU A O 1
ATOM 1340 N N . GLY A 1 170 ? 2.907 4.438 -5.444 1.00 92.12 170 GLY A N 1
ATOM 1341 C CA . GLY A 1 170 ? 2.477 4.603 -4.063 1.00 92.12 170 GLY A CA 1
ATOM 1342 C C . GLY A 1 170 ? 0.966 4.788 -3.964 1.00 92.12 170 GLY A C 1
ATOM 1343 O O . GLY A 1 170 ? 0.378 5.673 -4.600 1.00 92.12 170 GLY A O 1
ATOM 1344 N N . ILE A 1 171 ? 0.331 3.973 -3.131 1.00 92.19 171 ILE A N 1
ATOM 1345 C CA . ILE A 1 171 ? -1.094 4.044 -2.808 1.00 92.19 171 ILE A CA 1
ATOM 1346 C C . ILE A 1 171 ? -1.222 4.324 -1.315 1.00 92.19 171 ILE A C 1
ATOM 1348 O O . ILE A 1 171 ? -0.708 3.567 -0.493 1.00 92.19 171 ILE A O 1
ATOM 1352 N N . LEU A 1 172 ? -1.932 5.395 -0.967 1.00 91.81 172 LEU A N 1
ATOM 1353 C CA . LEU A 1 172 ? -2.265 5.685 0.424 1.00 91.81 172 LEU A CA 1
ATOM 1354 C C . LEU A 1 172 ? -3.573 5.009 0.793 1.00 91.81 172 LEU A C 1
ATOM 1356 O O . LEU A 1 172 ? -4.533 5.057 0.026 1.00 91.81 172 LEU A O 1
ATOM 1360 N N . PHE A 1 173 ? -3.618 4.433 1.981 1.00 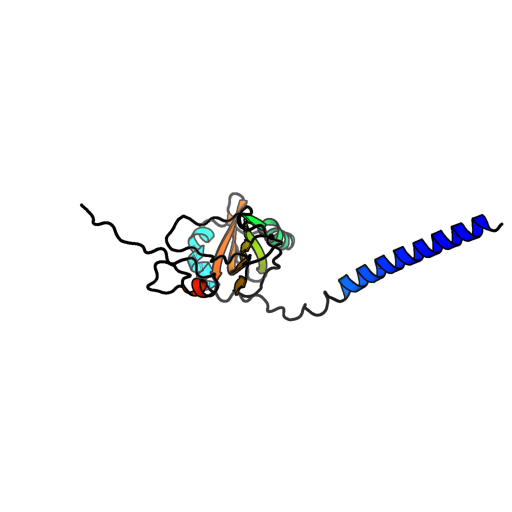93.06 173 PHE A N 1
ATOM 1361 C CA . PHE A 1 173 ? -4.782 3.771 2.531 1.00 93.06 173 PHE A CA 1
ATOM 1362 C C . PHE A 1 173 ? -5.233 4.462 3.812 1.00 93.06 173 PHE A C 1
ATOM 1364 O O . PHE A 1 173 ? -4.438 4.717 4.714 1.00 93.06 173 PHE A O 1
ATOM 1371 N N . GLU A 1 174 ? -6.535 4.710 3.894 1.00 92.88 174 GLU A N 1
ATOM 1372 C CA . GLU A 1 174 ? -7.233 5.028 5.138 1.00 92.88 174 GLU A CA 1
ATOM 1373 C C . GLU A 1 174 ? -8.199 3.885 5.433 1.00 92.88 174 GLU A C 1
ATOM 1375 O O . GLU A 1 174 ? -8.882 3.388 4.531 1.00 92.88 174 GLU A O 1
ATOM 1380 N N . GLY A 1 175 ? -8.262 3.445 6.681 1.00 93.25 175 GLY A N 1
ATOM 1381 C CA . GLY A 1 175 ? -9.026 2.259 7.011 1.00 93.25 175 GLY A CA 1
ATOM 1382 C C . GLY A 1 175 ? -9.301 2.077 8.485 1.00 93.25 175 GLY A C 1
ATOM 1383 O O . GLY A 1 175 ? -9.076 2.957 9.317 1.00 93.25 175 GLY A O 1
ATOM 1384 N N . ILE A 1 176 ? -9.805 0.888 8.779 1.00 92.38 176 ILE A N 1
ATOM 1385 C CA . ILE A 1 176 ? -10.068 0.425 10.130 1.00 92.38 176 ILE A CA 1
ATOM 1386 C C . ILE A 1 176 ? -9.455 -0.952 10.354 1.00 92.38 176 ILE A C 1
ATOM 1388 O O . ILE A 1 176 ? -9.541 -1.839 9.500 1.00 92.38 176 ILE A O 1
ATOM 1392 N N . TYR A 1 177 ? -8.870 -1.112 11.532 1.00 93.38 177 TYR A N 1
ATOM 1393 C CA . TYR A 1 177 ? -8.451 -2.378 12.106 1.00 93.38 177 TYR A CA 1
ATOM 1394 C C . TYR A 1 177 ? -9.554 -2.927 13.007 1.00 93.38 177 TYR A C 1
ATOM 1396 O O . TYR A 1 177 ? -10.160 -2.175 13.775 1.00 93.38 177 TYR A O 1
ATOM 1404 N N . MET A 1 178 ? -9.785 -4.234 12.942 1.00 91.75 178 MET A N 1
ATOM 1405 C CA . MET A 1 178 ? -10.728 -4.942 13.800 1.00 91.75 178 MET A CA 1
ATOM 1406 C C . MET A 1 178 ? -10.269 -6.375 14.069 1.00 91.75 178 MET A C 1
ATOM 1408 O O . MET A 1 178 ? -9.522 -6.961 13.285 1.00 91.75 178 MET A O 1
ATOM 1412 N N . GLU A 1 179 ? -10.770 -6.954 15.157 1.00 91.00 179 GLU A N 1
ATOM 1413 C CA . GLU A 1 179 ? -10.540 -8.354 15.513 1.00 91.00 179 GLU A CA 1
ATOM 1414 C C . GLU A 1 179 ? -11.859 -9.112 15.464 1.00 91.00 179 GLU A C 1
ATOM 1416 O O . GLU A 1 179 ? -12.859 -8.667 16.033 1.00 91.00 179 GLU A O 1
ATOM 1421 N N . SER A 1 180 ? -11.889 -10.257 14.791 1.00 86.00 180 SER A N 1
ATOM 1422 C CA . SER A 1 180 ? -13.068 -11.121 14.772 1.00 86.00 180 SER A CA 1
ATOM 1423 C C . SER A 1 180 ? -13.217 -11.886 16.092 1.00 86.00 180 SER A C 1
ATOM 1425 O O . SER A 1 180 ? -12.272 -12.035 16.865 1.00 86.00 180 SER A O 1
ATOM 1427 N N . ASN A 1 181 ? -14.405 -12.440 16.341 1.00 81.38 181 ASN A N 1
ATOM 1428 C CA . ASN A 1 181 ? -14.663 -13.251 17.542 1.00 81.38 181 ASN A CA 1
ATOM 1429 C C . ASN A 1 181 ? -13.785 -14.515 17.645 1.00 81.38 181 ASN A C 1
ATOM 1431 O O . ASN A 1 181 ? -13.676 -15.088 18.726 1.00 81.38 181 ASN A O 1
ATOM 1435 N N . ILE A 1 182 ? -13.183 -14.959 16.536 1.00 84.88 182 ILE A N 1
ATOM 1436 C CA . ILE A 1 182 ? -12.260 -16.104 16.488 1.00 84.88 182 ILE A CA 1
ATOM 1437 C C . ILE A 1 182 ? -10.782 -15.679 16.559 1.00 84.88 182 ILE A C 1
ATOM 1439 O O . ILE A 1 182 ? -9.900 -16.524 16.437 1.00 84.88 182 ILE A O 1
ATOM 1443 N N . GLY A 1 183 ? -10.509 -14.388 16.779 1.00 83.56 183 GLY A N 1
ATOM 1444 C CA . GLY A 1 183 ? -9.160 -13.840 16.938 1.00 83.56 183 GLY A CA 1
ATOM 1445 C C . GLY A 1 183 ? -8.445 -13.492 15.631 1.00 83.56 183 GLY A C 1
ATOM 1446 O O . GLY A 1 183 ? -7.250 -13.206 15.657 1.00 83.56 183 GLY A O 1
ATOM 1447 N N . GLU A 1 184 ? -9.138 -13.498 14.488 1.00 88.12 184 GLU A N 1
ATOM 1448 C CA . GLU A 1 184 ? -8.547 -13.033 13.229 1.00 88.12 184 GLU A CA 1
ATOM 1449 C C . GLU A 1 184 ? -8.426 -11.511 13.228 1.00 88.12 184 GLU A C 1
ATOM 1451 O O . GLU A 1 184 ? -9.379 -10.794 13.541 1.00 88.12 184 GLU A O 1
ATOM 1456 N N . ARG A 1 185 ? -7.255 -11.024 12.823 1.00 89.81 185 ARG A N 1
ATOM 1457 C CA . ARG A 1 185 ? -6.959 -9.602 12.665 1.00 89.81 185 ARG A CA 1
ATOM 1458 C C . ARG A 1 185 ? -7.274 -9.177 11.238 1.00 89.81 185 ARG A C 1
ATOM 1460 O O . ARG A 1 185 ? -6.730 -9.746 10.293 1.00 89.81 185 ARG A O 1
ATOM 1467 N N . VAL A 1 186 ? -8.140 -8.182 11.076 1.00 90.31 186 VAL A N 1
ATOM 1468 C CA . VAL A 1 186 ? -8.631 -7.746 9.764 1.00 90.31 186 VAL A CA 1
ATOM 1469 C C . VAL A 1 186 ? -8.429 -6.245 9.602 1.00 90.31 186 VAL A C 1
ATOM 1471 O O . VAL A 1 186 ? -8.805 -5.459 10.470 1.00 90.31 186 VAL A O 1
ATOM 1474 N N . MET A 1 187 ? -7.884 -5.844 8.453 1.00 92.38 187 MET A N 1
ATOM 1475 C CA . MET A 1 187 ? -7.878 -4.453 8.004 1.00 92.38 187 MET A CA 1
ATOM 1476 C C . MET A 1 187 ? -8.804 -4.297 6.805 1.00 92.38 187 MET A C 1
ATOM 1478 O O . MET A 1 187 ? -8.652 -4.986 5.797 1.00 92.38 187 MET A O 1
ATOM 1482 N N . CYS A 1 188 ? -9.742 -3.358 6.899 1.00 93.38 188 CYS A N 1
ATOM 1483 C CA . CYS A 1 188 ? -10.532 -2.914 5.759 1.00 93.38 188 CYS A CA 1
ATOM 1484 C C . CYS A 1 188 ? -10.158 -1.470 5.441 1.00 93.38 188 CYS A C 1
ATOM 1486 O O . CYS A 1 188 ? -10.287 -0.586 6.289 1.00 93.38 188 CYS A O 1
ATOM 1488 N N . MET A 1 189 ? -9.651 -1.245 4.230 1.00 93.62 189 MET A N 1
ATOM 1489 C CA . MET A 1 189 ? -9.017 0.014 3.859 1.00 93.62 189 MET A CA 1
ATOM 1490 C C . MET A 1 189 ? -9.467 0.482 2.479 1.00 93.62 189 MET A C 1
ATOM 1492 O O . MET A 1 189 ? -9.724 -0.322 1.580 1.00 93.62 189 MET A O 1
ATOM 1496 N N . LEU A 1 190 ? -9.525 1.798 2.304 1.00 92.56 190 LEU A N 1
ATOM 1497 C CA . LEU A 1 190 ? -9.781 2.450 1.029 1.00 92.56 190 LEU A CA 1
ATOM 1498 C C . LEU A 1 190 ? -8.508 3.119 0.529 1.00 92.56 190 LEU A C 1
ATOM 1500 O O . LEU A 1 190 ? -7.943 3.985 1.194 1.00 92.56 190 LEU A O 1
ATOM 1504 N N . GLY A 1 191 ? -8.087 2.713 -0.666 1.00 91.00 191 GLY A N 1
ATOM 1505 C CA . GLY A 1 191 ? -6.925 3.272 -1.341 1.00 91.00 191 GLY A CA 1
ATOM 1506 C C . GLY A 1 191 ? -7.238 4.592 -2.044 1.00 91.00 191 GLY A C 1
ATOM 1507 O O . GLY A 1 191 ? -8.339 4.802 -2.562 1.00 91.00 191 GLY A O 1
ATOM 1508 N N . ASN A 1 192 ? -6.245 5.469 -2.102 1.00 87.25 192 ASN A N 1
ATOM 1509 C CA . ASN A 1 192 ? -6.189 6.623 -2.984 1.00 87.25 192 ASN A CA 1
ATOM 1510 C C . ASN A 1 192 ? -4.822 6.649 -3.673 1.00 87.25 192 ASN A C 1
ATOM 1512 O O . ASN A 1 192 ? -3.784 6.551 -3.015 1.00 87.25 192 ASN A O 1
ATOM 1516 N N . SER A 1 193 ? -4.811 6.778 -4.997 1.00 86.25 193 SER A N 1
ATOM 1517 C CA . SER A 1 193 ? -3.573 6.823 -5.770 1.00 86.25 193 SER A CA 1
ATOM 1518 C C . SER A 1 193 ? -3.724 7.644 -7.041 1.00 86.25 193 SER A C 1
ATOM 1520 O O . SER A 1 193 ? -4.829 7.848 -7.544 1.00 86.25 193 SER A O 1
ATOM 1522 N N . MET A 1 194 ? -2.588 8.102 -7.560 1.00 82.06 194 MET A N 1
ATOM 1523 C CA . MET A 1 194 ? -2.485 8.711 -8.877 1.00 82.06 194 MET A CA 1
ATOM 1524 C C . MET A 1 194 ? -2.102 7.625 -9.875 1.00 82.06 194 MET A C 1
ATOM 1526 O O . MET A 1 194 ? -0.949 7.206 -9.940 1.00 82.06 194 MET A O 1
ATOM 1530 N N . LEU A 1 195 ? -3.079 7.151 -10.647 1.00 79.50 195 LEU A N 1
ATOM 1531 C CA . LEU A 1 195 ? -2.805 6.164 -11.683 1.00 79.50 195 LEU A CA 1
ATOM 1532 C C . LEU A 1 195 ? -2.074 6.814 -12.865 1.00 79.50 195 LEU A C 1
ATOM 1534 O O . LEU A 1 195 ? -2.435 7.926 -13.266 1.00 79.50 195 LEU A O 1
ATOM 1538 N N . PRO A 1 196 ? -1.094 6.119 -13.469 1.00 71.94 196 PRO A N 1
ATOM 1539 C CA . PRO A 1 196 ? -0.463 6.604 -14.682 1.00 71.94 196 PRO A CA 1
ATOM 1540 C C . PRO A 1 196 ? -1.513 6.783 -15.787 1.00 71.94 196 PRO A C 1
ATOM 1542 O O . PRO A 1 196 ? -2.421 5.963 -15.959 1.00 71.94 196 PRO A O 1
ATOM 1545 N N . SER A 1 197 ? -1.418 7.898 -16.515 1.00 69.12 197 SER A N 1
ATOM 1546 C CA . SER A 1 197 ? -2.425 8.304 -17.496 1.00 69.12 197 SER A CA 1
ATOM 1547 C C . SER A 1 197 ? -2.540 7.285 -18.629 1.00 69.12 197 SER A C 1
ATOM 1549 O O . SER A 1 197 ? -1.538 6.961 -19.272 1.00 69.12 197 SER A O 1
ATOM 1551 N N . ARG A 1 198 ? -3.767 6.836 -18.900 1.00 68.38 198 ARG A N 1
ATOM 1552 C CA . ARG A 1 198 ? -4.107 5.929 -20.003 1.00 68.38 198 ARG A CA 1
ATOM 1553 C C . ARG A 1 198 ? -4.742 6.729 -21.127 1.00 68.38 198 ARG A C 1
ATOM 1555 O O . ARG A 1 198 ? -5.594 7.579 -20.865 1.00 68.38 198 ARG A O 1
ATOM 1562 N N . HIS A 1 199 ? -4.356 6.462 -22.369 1.00 65.19 199 HIS A N 1
ATOM 1563 C CA . HIS A 1 199 ? -5.030 7.087 -23.501 1.00 65.19 199 HIS A CA 1
ATOM 1564 C C . HIS A 1 199 ? -6.383 6.388 -23.737 1.00 65.19 199 HIS A C 1
ATOM 1566 O O . HIS A 1 199 ? -6.396 5.168 -23.891 1.00 65.19 199 HIS A O 1
ATOM 1572 N N . PRO A 1 200 ? -7.521 7.111 -23.742 1.00 61.56 200 PRO A N 1
ATOM 1573 C CA . PRO A 1 200 ? -8.854 6.499 -23.679 1.00 61.56 200 PRO A CA 1
ATOM 1574 C C . PRO A 1 200 ? -9.212 5.634 -24.897 1.00 61.56 200 PRO A C 1
ATOM 1576 O O . PRO A 1 200 ? -10.055 4.753 -24.777 1.00 61.56 200 PRO A O 1
ATOM 1579 N N . ASN A 1 201 ? -8.556 5.851 -26.040 1.00 64.25 201 ASN A N 1
ATOM 1580 C CA . ASN A 1 201 ? -8.832 5.148 -27.298 1.00 64.25 201 ASN A CA 1
ATOM 1581 C C . ASN A 1 201 ? -7.706 4.197 -27.730 1.00 64.25 201 ASN A C 1
ATOM 1583 O O . ASN A 1 201 ? -7.723 3.715 -28.859 1.00 64.25 201 ASN A O 1
ATOM 1587 N N . SER A 1 202 ? -6.716 3.953 -26.869 1.00 63.72 202 SER A N 1
ATOM 1588 C CA . SER A 1 202 ? -5.586 3.095 -27.211 1.00 63.72 202 SER A CA 1
ATOM 1589 C C . SER A 1 202 ? -5.745 1.688 -26.639 1.00 63.72 202 SER A C 1
ATOM 1591 O O . SER A 1 202 ? -6.028 1.508 -25.455 1.00 63.72 202 SER A O 1
ATOM 1593 N N . THR A 1 203 ? -5.473 0.681 -27.471 1.00 68.00 203 THR A N 1
ATOM 1594 C CA . THR A 1 203 ? -5.279 -0.715 -27.047 1.00 68.00 203 THR A CA 1
ATOM 1595 C C . THR A 1 203 ? -4.010 -0.919 -26.213 1.00 68.00 203 THR A C 1
ATOM 1597 O O . THR A 1 203 ? -3.918 -1.905 -25.486 1.00 68.00 203 THR A O 1
ATOM 1600 N N . ASN A 1 204 ? -3.040 -0.001 -26.288 1.00 69.00 204 ASN A N 1
ATOM 1601 C CA . ASN A 1 204 ? -1.864 0.035 -25.420 1.00 69.00 204 ASN A CA 1
ATOM 1602 C C . ASN A 1 204 ? -1.987 1.212 -24.426 1.00 69.00 204 ASN A C 1
ATOM 1604 O O . ASN A 1 204 ? -1.771 2.367 -24.809 1.00 69.00 204 ASN A O 1
ATOM 1608 N N . PRO A 1 205 ? -2.255 0.962 -23.128 1.00 70.56 205 PRO A N 1
ATOM 1609 C CA . PRO A 1 205 ? -2.434 2.036 -22.146 1.00 70.56 205 PRO A CA 1
ATOM 1610 C C . PRO A 1 205 ? -1.208 2.955 -22.012 1.00 70.56 205 PRO A C 1
ATOM 1612 O O . PRO A 1 205 ? -1.343 4.068 -21.505 1.00 70.56 205 PRO A O 1
ATOM 1615 N N . TRP A 1 206 ? -0.043 2.518 -22.505 1.00 77.81 206 TRP A N 1
ATOM 1616 C CA . TRP A 1 206 ? 1.251 3.179 -22.387 1.00 77.81 206 TRP A CA 1
ATOM 1617 C C . TRP A 1 206 ? 1.851 3.607 -23.736 1.00 77.81 206 TRP A C 1
ATOM 1619 O O . TRP A 1 206 ? 3.068 3.690 -23.850 1.00 77.81 206 TRP A O 1
ATOM 1629 N N . GLU A 1 207 ? 1.043 3.913 -24.761 1.00 74.88 207 GLU A N 1
ATOM 1630 C CA . GLU A 1 207 ? 1.543 4.380 -26.079 1.00 74.88 207 GLU A CA 1
ATOM 1631 C C . GLU A 1 207 ? 2.553 5.529 -25.998 1.00 74.88 207 GLU A C 1
ATOM 1633 O O . GLU A 1 207 ? 3.516 5.578 -26.761 1.00 74.88 207 GLU A O 1
ATOM 1638 N N . TRP A 1 208 ? 2.367 6.450 -25.050 1.00 73.62 208 TRP A N 1
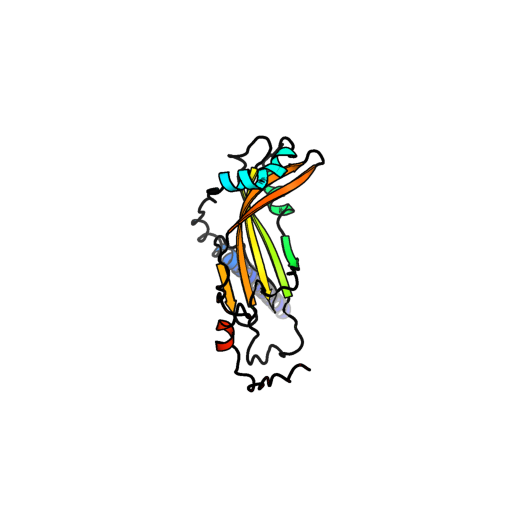ATOM 1639 C CA . TRP A 1 208 ? 3.283 7.569 -24.836 1.00 73.62 208 TRP A CA 1
ATOM 1640 C C . TRP A 1 208 ? 4.718 7.118 -24.519 1.00 73.62 208 TRP A C 1
ATOM 1642 O O . TRP A 1 208 ? 5.654 7.889 -24.741 1.00 73.62 208 TRP A O 1
ATOM 1652 N N . MET A 1 209 ? 4.894 5.885 -24.033 1.00 73.12 209 MET A N 1
ATOM 1653 C CA . MET A 1 209 ? 6.186 5.291 -23.709 1.00 73.12 209 MET A CA 1
ATOM 1654 C C . MET A 1 209 ? 7.003 4.949 -24.959 1.00 73.12 209 MET A C 1
ATOM 1656 O O . MET A 1 209 ? 8.228 4.930 -24.889 1.00 73.12 209 MET A O 1
ATOM 1660 N N . ASN A 1 210 ? 6.354 4.766 -26.115 1.00 71.75 210 ASN A N 1
ATOM 1661 C CA . ASN A 1 210 ? 7.035 4.464 -27.377 1.00 71.75 210 ASN A CA 1
ATOM 1662 C C . ASN A 1 210 ? 8.042 5.554 -27.772 1.00 71.75 210 ASN A C 1
ATOM 1664 O O . ASN A 1 210 ? 9.038 5.247 -28.407 1.00 71.75 210 ASN A O 1
ATOM 1668 N N . ARG A 1 211 ? 7.839 6.809 -27.339 1.00 70.56 211 ARG A N 1
ATOM 1669 C CA . ARG A 1 211 ? 8.800 7.908 -27.567 1.00 70.56 211 ARG A CA 1
ATOM 1670 C C . ARG A 1 211 ? 10.131 7.728 -26.837 1.00 70.56 211 ARG A C 1
ATOM 1672 O O . ARG A 1 211 ? 11.094 8.413 -27.158 1.00 70.56 211 ARG A O 1
ATOM 1679 N N . PHE A 1 212 ? 10.156 6.876 -25.818 1.00 68.62 212 PHE A N 1
ATOM 1680 C CA . PHE A 1 212 ? 11.340 6.592 -25.015 1.00 68.62 212 PHE A CA 1
ATOM 1681 C C . PHE A 1 212 ? 11.979 5.256 -25.384 1.00 68.62 212 PHE A C 1
ATOM 1683 O O . PHE A 1 212 ? 13.065 4.971 -24.898 1.00 68.62 212 PHE A O 1
ATOM 1690 N N . LEU A 1 213 ? 11.325 4.442 -26.219 1.00 66.62 213 LEU A N 1
ATOM 1691 C CA . LEU A 1 213 ? 11.890 3.211 -26.757 1.00 66.62 213 LEU A CA 1
ATOM 1692 C C . LEU A 1 213 ? 12.592 3.530 -28.087 1.00 66.62 213 LEU A C 1
ATOM 1694 O O . LEU A 1 213 ? 12.087 4.353 -28.849 1.00 66.62 213 LEU A O 1
ATOM 1698 N N . PRO A 1 214 ? 13.741 2.906 -28.394 1.00 59.28 214 PRO A N 1
ATOM 1699 C CA . PRO A 1 214 ? 14.334 3.041 -29.717 1.00 59.28 214 PRO A CA 1
ATOM 1700 C C . PRO A 1 214 ? 13.350 2.499 -30.762 1.00 59.28 214 PRO A C 1
ATOM 1702 O O . PRO A 1 214 ? 12.732 1.454 -30.540 1.00 59.28 214 PRO A O 1
ATOM 1705 N N . GLU A 1 215 ? 13.199 3.201 -31.889 1.00 53.22 215 GLU A N 1
ATOM 1706 C CA . GLU A 1 215 ? 12.404 2.723 -33.022 1.00 53.22 215 GLU A CA 1
ATOM 1707 C C . GLU A 1 215 ? 12.950 1.359 -33.471 1.00 53.22 215 GLU A C 1
ATOM 1709 O O . GLU A 1 215 ? 14.041 1.249 -34.032 1.00 53.22 215 GLU A O 1
ATOM 1714 N N . GLY A 1 216 ? 12.214 0.288 -33.168 1.00 49.81 216 GLY A N 1
ATOM 1715 C CA . GLY A 1 216 ? 12.434 -1.005 -33.804 1.00 49.81 216 GLY A CA 1
ATOM 1716 C C . GLY A 1 216 ? 12.026 -0.916 -35.278 1.00 49.81 216 GLY A C 1
ATOM 1717 O O . GLY A 1 216 ? 11.138 -0.124 -35.603 1.00 49.81 216 GLY A O 1
ATOM 1718 N N . PRO A 1 217 ? 12.642 -1.703 -36.179 1.00 41.06 217 PRO A N 1
ATOM 1719 C CA . PRO A 1 217 ? 12.305 -1.656 -37.594 1.00 41.06 217 PRO A CA 1
ATOM 1720 C C . PRO A 1 217 ? 10.812 -1.933 -37.773 1.00 41.06 217 PRO A C 1
ATOM 1722 O O . PRO A 1 217 ? 10.281 -2.905 -37.236 1.00 41.06 217 PRO A O 1
ATOM 1725 N N . GLU A 1 218 ? 10.165 -1.042 -38.515 1.00 40.50 218 GLU A N 1
ATOM 1726 C CA . GLU A 1 218 ? 8.761 -1.048 -38.903 1.00 40.50 218 GLU A CA 1
ATOM 1727 C C . GLU A 1 218 ? 8.319 -2.451 -39.358 1.00 40.50 218 GLU A C 1
ATOM 1729 O O . GLU A 1 218 ? 8.511 -2.852 -40.507 1.00 40.50 218 GLU A O 1
ATOM 1734 N N . SER A 1 219 ? 7.743 -3.247 -38.450 1.00 40.34 219 SER A N 1
ATOM 1735 C CA . SER A 1 219 ? 7.135 -4.518 -38.829 1.00 40.34 219 SER A CA 1
ATOM 1736 C C . SER A 1 219 ? 5.811 -4.199 -39.504 1.00 40.34 219 SER A C 1
ATOM 1738 O O . SER A 1 219 ? 4.794 -3.976 -38.843 1.00 40.34 219 SER A O 1
ATOM 1740 N N . THR A 1 220 ? 5.841 -4.145 -40.830 1.00 34.91 220 THR A N 1
ATOM 1741 C CA . THR A 1 220 ? 4.671 -4.040 -41.693 1.00 34.91 220 THR A CA 1
ATOM 1742 C C . THR A 1 220 ? 3.710 -5.186 -41.362 1.00 34.91 220 THR A C 1
ATOM 1744 O O . THR A 1 220 ? 3.878 -6.314 -41.823 1.00 34.91 220 THR A O 1
ATOM 1747 N N . PHE A 1 221 ? 2.706 -4.928 -40.523 1.00 34.91 221 PHE A N 1
ATOM 1748 C CA . PHE A 1 221 ? 1.642 -5.891 -40.268 1.00 34.91 221 PHE A CA 1
ATOM 1749 C C . PHE A 1 221 ? 0.689 -5.847 -41.462 1.00 34.91 221 PHE A C 1
ATOM 1751 O O . PHE A 1 221 ? -0.209 -5.012 -41.538 1.00 34.91 221 PHE A O 1
ATOM 1758 N N . SER A 1 222 ? 0.937 -6.712 -42.444 1.00 30.38 222 SER A N 1
ATOM 1759 C CA . SER A 1 222 ? -0.006 -6.962 -43.530 1.00 30.38 222 SER A CA 1
ATOM 1760 C C . SER A 1 222 ? -1.105 -7.886 -42.992 1.00 30.38 222 SER A C 1
ATOM 1762 O O . SER A 1 222 ? -0.790 -9.009 -42.587 1.00 30.38 222 SER A O 1
ATOM 1764 N N . PRO A 1 223 ? -2.380 -7.461 -42.925 1.00 37.75 223 PRO A N 1
ATOM 1765 C CA . PRO A 1 223 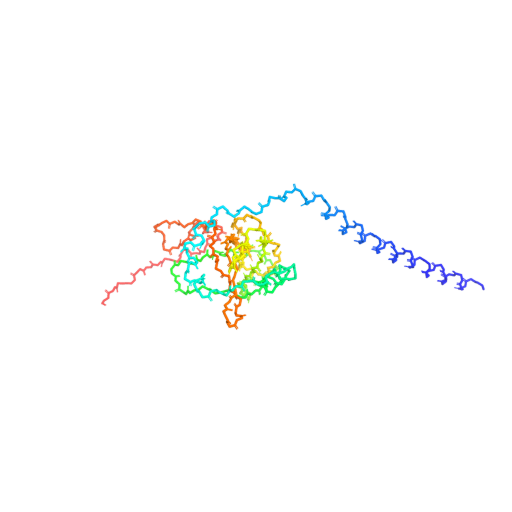? -3.446 -8.362 -42.524 1.00 37.75 223 PRO A CA 1
ATOM 1766 C C . PRO A 1 223 ? -3.700 -9.357 -43.662 1.00 37.75 223 PRO A C 1
ATOM 1768 O O . PRO A 1 223 ? -4.152 -8.984 -44.745 1.00 37.75 223 PRO A O 1
ATOM 1771 N N . SER A 1 224 ? -3.411 -10.637 -43.421 1.00 32.12 224 SER A N 1
ATOM 1772 C CA . SER A 1 224 ? -3.866 -11.716 -44.301 1.00 32.12 224 SER A CA 1
ATOM 1773 C C . SER A 1 224 ? -5.399 -11.723 -44.378 1.00 32.12 224 SER A C 1
ATOM 1775 O O . SER A 1 224 ? -6.060 -11.530 -43.352 1.00 32.12 224 SER A O 1
ATOM 1777 N N . PRO A 1 225 ? -5.987 -11.966 -45.561 1.00 40.81 225 PRO A N 1
ATOM 1778 C CA . PRO A 1 225 ? -7.430 -11.971 -45.723 1.00 40.81 225 PRO A CA 1
ATOM 1779 C C . PRO A 1 225 ? -8.033 -13.211 -45.060 1.00 40.81 225 PRO A C 1
ATOM 1781 O O . PRO A 1 225 ? -7.567 -14.336 -45.248 1.00 40.81 225 PRO A O 1
ATOM 1784 N N . VAL A 1 226 ? -9.093 -12.977 -44.291 1.00 47.03 226 VAL A N 1
ATOM 1785 C CA . VAL A 1 226 ? -9.957 -14.014 -43.723 1.00 47.03 226 VAL A CA 1
ATOM 1786 C C . VAL A 1 226 ? -10.627 -14.771 -44.872 1.00 47.03 226 VAL A C 1
ATOM 1788 O O . VAL A 1 226 ? -11.176 -14.150 -45.785 1.00 47.03 226 VAL A O 1
ATOM 1791 N N . ARG A 1 227 ? -10.569 -16.102 -44.820 1.00 41.25 227 ARG A N 1
ATOM 1792 C CA . ARG A 1 227 ? -11.391 -17.000 -45.631 1.00 41.25 227 ARG A CA 1
ATOM 1793 C C . ARG A 1 227 ? -12.399 -17.688 -44.724 1.00 41.25 227 ARG A C 1
ATOM 1795 O O . ARG A 1 227 ? -11.988 -18.053 -43.601 1.00 41.25 227 ARG A O 1
#

Sequence (227 aa):
MGALSVVLFHVWMFGLLMFGLTTSFQEYQQVSSSEVYELSTTPKYNRFHEVERKCKPFLSSASVLKADDNSVYSIKTDLSFFSGDWVQDSGQAPLMPFMPFIDSPMFDRSKEMPSRLTSFSVTDVDPVHRSERAINVSGTLTLATTLMGLNSQPNIHPHFYLSPGFSELGILFEGIYMESNIGERVMCMLGNSMLPSRHPNSTNPWEWMNRFLPEGPESTFSPSPVR

InterPro domains:
  IPR057425 DUF2921, lipocalin-like domain [PF25333] (52-199)

Secondary structure (DSSP, 8-state):
-HHHHHHHHHHHHHHHHHHHHHHHHHHHHHHTTTTS---------TTHHHHHHHHHHHHHHBPPP---HHHHHHHHHHS-EEEEE----S-S--SS--BPPSS-TTS-TTT-PPEEEEEEEEEEEESTT--SS-EEEEEEEEEEEESS-------SS-EEEEEBTEEEEEEEEEEEEEEBTTS-EEEEEEEE--PPPPPTT-SSTTGGGGGGS----------PPP-